Protein 3KE3 (pdb70)

Foldseek 3Di:
DEQVVFDQDDDPFDHPVHHDVTPVLLVLCLVFVLVCVLAVAPTKFWAWDWLLLLLLLCQLQFQQFEEEFFFEFDVSCSVVVSCVVVVRHNYYHYFYWDFPDDDPDDGATATDDLVVLLVVCLVRLGQEYEYECADQQAQFHDDLVSLLSNLVSNVVSNHAYAYECQQQLLQHHYVVSNHAKYWYFCVSLPFDGTTIMMGHPSNLVSSVVTFGPDQSSNRVVSRVCVCSVVPHGDDRDGRRVRSSRSSVSSVVCVVVPSVLLNVLLQVLQVLLQCLCVVVVWAGNHDPPGRHRFKTKTFDQDVVCCVVLLVVLPDDWHRRDTGPRCDDPSGRITMHGQRDPVCSVCSVVVSVSVNSSVVSSVD

Organism: Psychrobacter arcticus (strain DSM 17307 / VKM B-2377 / 273-4) (NCBI:txid259536)

Solvent-accessible surface area: 15788 Å² total

Structure (mmCIF, N/CA/C/O backbone):
data_3KE3
#
_entry.id   3KE3
#
_cell.length_a   61.645
_cell.length_b   98.352
_cell.length_c   121.072
_cell.angle_alpha   90.000
_cell.angle_beta   90.000
_cell.angle_gamma   90.000
#
_symmetry.space_group_name_H-M   'C 2 2 21'
#
loop_
_entity.id
_entity.type
_entity.pdbx_description
1 polymer 'Putative serine-pyruvate aminotransferase'
2 non-polymer 'ACETATE ION'
3 non-polymer 1,2-ETHANEDIOL
4 non-polymer 'SULFATE ION'
5 water water
#
loop_
_atom_site.group_PDB
_atom_site.id
_atom_site.type_symbol
_atom_site.label_atom_id
_atom_site.label_alt_id
_atom_site.label_comp_id
_atom_site.label_asym_id
_atom_site.label_entity_id
_atom_site.label_seq_id
_atom_site.pdbx_PDB_ins_code
_atom_site.Cartn_x
_atom_site.Cartn_y
_atom_site.Cartn_z
_atom_site.occupancy
_atom_site.B_iso_or_equiv
_atom_site.auth_seq_id
_atom_site.auth_comp_id
_atom_site.auth_asym_id
_atom_site.auth_atom_id
_atom_site.pdbx_PDB_model_num
ATOM 1 N N . ASP A 1 8 ? -10.055 65.035 32.735 1.00 25.31 7 ASP A N 1
ATOM 2 C CA . ASP A 1 8 ? -8.810 64.616 32.026 1.00 25.62 7 ASP A CA 1
ATOM 3 C C . ASP A 1 8 ? -8.963 63.261 31.326 1.00 25.59 7 ASP A C 1
ATOM 4 O O . ASP A 1 8 ? -8.598 63.126 30.166 1.00 27.31 7 ASP A O 1
ATOM 6 N N . ILE A 1 9 ? -9.512 62.269 32.030 1.00 24.48 8 ILE A N 1
ATOM 7 C CA . ILE A 1 9 ? -9.591 60.872 31.542 1.00 22.20 8 ILE A CA 1
ATOM 8 C C . ILE A 1 9 ? -10.803 60.483 30.691 1.00 19.94 8 ILE A C 1
ATOM 9 O O . ILE A 1 9 ? -10.644 59.890 29.630 1.00 19.28 8 ILE A O 1
ATOM 14 N N . ASP A 1 10 ? -12.004 60.776 31.162 1.00 18.55 9 ASP A N 1
ATOM 15 C CA . ASP A 1 10 ? -13.226 60.403 30.446 1.00 17.95 9 ASP A CA 1
ATOM 16 C C . ASP A 1 10 ? -14.233 61.508 30.717 1.00 17.65 9 ASP A C 1
ATOM 17 O O . ASP A 1 10 ? -15.308 61.245 31.240 1.00 16.08 9 ASP A O 1
ATOM 22 N N . PRO A 1 11 ? -13.891 62.749 30.319 1.00 18.35 10 PRO A N 1
ATOM 23 C CA . PRO A 1 11 ? -14.628 63.951 30.748 1.00 18.61 10 PRO A CA 1
ATOM 24 C C . PRO A 1 11 ? -16.141 64.001 30.442 1.00 19.03 10 PRO A C 1
ATOM 25 O O . PRO A 1 11 ? -16.903 64.679 31.175 1.00 18.67 10 PRO A O 1
ATOM 29 N N . ASN A 1 12 ? -16.558 63.311 29.377 1.00 18.69 11 ASN A N 1
ATOM 30 C CA . ASN A 1 12 ? -17.974 63.245 29.001 1.00 19.56 11 ASN A CA 1
ATOM 31 C C . ASN A 1 12 ? -18.676 61.992 29.532 1.00 17.93 11 ASN A C 1
ATOM 32 O O . ASN A 1 12 ? -19.855 61.778 29.275 1.00 17.89 11 ASN A O 1
ATOM 37 N N . GLY A 1 13 ? -17.960 61.192 30.312 1.00 15.93 12 GLY A N 1
ATOM 38 C CA . GLY A 1 13 ? -18.470 59.924 30.784 1.00 14.69 12 GLY A CA 1
ATOM 39 C C . GLY A 1 13 ? -19.222 59.950 32.096 1.00 13.92 12 GLY A C 1
ATOM 40 O O . GLY A 1 13 ? -19.578 61.008 32.643 1.00 12.72 12 GLY A O 1
ATOM 41 N N . LEU A 1 14 ? -19.444 58.744 32.593 1.00 13.30 13 LEU A N 1
ATOM 42 C CA . LEU A 1 14 ? -20.225 58.522 33.806 1.00 14.00 13 LEU A CA 1
ATOM 43 C C . LEU A 1 14 ? -19.343 58.594 35.047 1.00 13.99 13 LEU A C 1
ATOM 44 O O . LEU A 1 14 ? -18.132 58.384 34.963 1.00 14.38 13 LEU A O 1
ATOM 49 N N . LEU A 1 15 ? -19.949 58.903 36.194 1.00 15.31 14 LEU A N 1
ATOM 50 C CA . LEU A 1 15 ? -19.240 58.802 37.482 1.00 15.14 14 LEU A CA 1
ATOM 51 C C . LEU A 1 15 ? -18.843 57.323 37.731 1.00 13.39 14 LEU A C 1
ATOM 52 O O . LEU A 1 15 ? -19.658 56.407 37.570 1.00 13.91 14 LEU A O 1
ATOM 57 N N . GLU A 1 16 ? -17.597 57.106 38.126 1.00 11.95 15 GLU A N 1
ATOM 58 C CA . GLU A 1 16 ? -17.077 55.754 38.250 1.00 12.23 15 GLU A CA 1
ATOM 59 C C . GLU A 1 16 ? -17.461 55.075 39.553 1.00 12.75 15 GLU A C 1
ATOM 60 O O . GLU A 1 16 ? -16.924 55.394 40.600 1.00 15.07 15 GLU A O 1
ATOM 66 N N . TYR A 1 17 ? -18.378 54.126 39.482 1.00 13.94 16 TYR A N 1
ATOM 67 C CA . TYR A 1 17 ? -18.760 53.285 40.615 1.00 13.92 16 TYR A CA 1
ATOM 68 C C . TYR A 1 17 ? -18.763 51.830 40.177 1.00 15.10 16 TYR A C 1
ATOM 69 O O . TYR A 1 17 ? -19.570 51.047 40.663 1.00 15.43 16 TYR A O 1
ATOM 78 N N . SER A 1 18 ? -17.880 51.454 39.254 1.00 14.80 17 SER A N 1
ATOM 79 C CA . SER A 1 18 ? -17.765 50.042 38.892 1.00 14.13 17 SER A CA 1
ATOM 80 C C . SER A 1 18 ? -16.684 49.414 39.755 1.00 12.67 17 SER A C 1
ATOM 81 O O . SER A 1 18 ? -15.855 50.105 40.379 1.00 11.62 17 SER A O 1
ATOM 84 N N . VAL A 1 19 ? -16.686 48.089 39.741 1.00 12.12 18 VAL A N 1
ATOM 85 C CA . VAL A 1 19 ? -15.777 47.293 40.528 1.00 12.61 18 VAL A CA 1
ATOM 86 C C . VAL A 1 19 ? -14.428 47.057 39.850 1.00 14.12 18 VAL A C 1
ATOM 87 O O . VAL A 1 19 ? -13.554 46.388 40.431 1.00 13.49 18 VAL A O 1
ATOM 91 N N . VAL A 1 20 ? -14.241 47.641 38.659 1.00 14.77 19 VAL A N 1
ATOM 92 C CA . VAL A 1 20 ? -13.057 47.386 37.844 1.00 14.32 19 VAL A CA 1
ATOM 93 C C . VAL A 1 20 ? -12.100 48.558 37.667 1.00 13.49 19 VAL A C 1
ATOM 94 O O . VAL A 1 20 ? -10.984 48.347 37.186 1.00 15.87 19 VAL A O 1
ATOM 98 N N . TYR A 1 21 ? -12.495 49.771 38.042 1.00 12.38 20 TYR A N 1
ATOM 99 C CA . TYR A 1 21 ? -11.669 50.949 37.834 1.00 12.36 20 TYR A CA 1
ATOM 100 C C . TYR A 1 21 ? -11.959 52.046 38.877 1.00 12.06 20 TYR A C 1
ATOM 101 O O . TYR A 1 21 ? -12.983 52.016 39.577 1.00 11.67 20 TYR A O 1
ATOM 110 N N . THR A 1 22 ? -11.014 52.978 38.973 1.00 10.21 21 THR A N 1
ATOM 111 C CA . THR A 1 22 ? -11.171 54.212 39.715 1.00 10.97 21 THR A CA 1
ATOM 112 C C . THR A 1 22 ? -11.284 55.319 38.676 1.00 11.81 21 THR A C 1
ATOM 113 O O . THR A 1 22 ? -11.156 55.054 37.487 1.00 12.75 21 THR A O 1
ATOM 117 N N . ASP A 1 23 ? -11.453 56.563 39.116 1.00 11.68 22 ASP A N 1
ATOM 118 C CA . ASP A 1 23 ? -11.574 57.685 38.189 1.00 12.37 22 ASP A CA 1
ATOM 119 C C . ASP A 1 23 ? -10.257 58.059 37.516 1.00 12.83 22 ASP A C 1
ATOM 120 O O . ASP A 1 23 ? -10.251 58.920 36.650 1.00 15.08 22 ASP A O 1
ATOM 125 N N . ARG A 1 24 ? -9.160 57.410 37.898 1.00 13.48 23 ARG A N 1
ATOM 126 C CA . ARG A 1 24 ? -7.858 57.634 37.279 1.00 13.16 23 ARG A CA 1
ATOM 127 C C . ARG A 1 24 ? -7.591 56.846 36.012 1.00 14.87 23 ARG A C 1
ATOM 128 O O . ARG A 1 24 ? -6.584 57.127 35.349 1.00 17.21 23 ARG A O 1
ATOM 136 N N . ALA A 1 25 ? -8.440 55.869 35.678 1.00 13.93 24 ALA A N 1
ATOM 137 C CA . ALA A 1 25 ? -8.245 55.001 34.479 1.00 12.07 24 ALA A CA 1
ATOM 138 C C . ALA A 1 25 ? -9.496 54.955 33.606 1.00 10.65 24 ALA A C 1
ATOM 139 O O . ALA A 1 25 ? -10.633 55.046 34.108 1.00 10.43 24 ALA A O 1
ATOM 141 N N . LEU A 1 26 ? -9.281 54.766 32.313 1.00 9.98 25 LEU A N 1
ATOM 142 C CA . LEU A 1 26 ? -10.374 54.705 31.336 1.00 11.69 25 LEU A CA 1
ATOM 143 C C . LEU A 1 26 ? -11.082 53.363 31.478 1.00 11.18 25 LEU A C 1
ATOM 144 O O . LEU A 1 26 ? -10.452 52.297 31.415 1.00 12.40 25 LEU A O 1
ATOM 149 N N . ASN A 1 27 ? -12.383 53.425 31.729 1.00 11.52 26 ASN A N 1
ATOM 150 C CA . ASN A 1 27 ? -13.197 52.233 31.906 1.00 11.80 26 ASN A CA 1
ATOM 151 C C . ASN A 1 27 ? -13.459 51.565 30.563 1.00 10.77 26 ASN A C 1
ATOM 152 O O . ASN A 1 27 ? -13.823 52.248 29.625 1.00 11.19 26 ASN A O 1
ATOM 157 N N . HIS A 1 28 ? -13.296 50.236 30.487 1.00 12.60 27 HIS A N 1
ATOM 158 C CA . HIS A 1 28 ? -13.465 49.474 29.234 1.00 10.96 27 HIS A CA 1
ATOM 159 C C . HIS A 1 28 ? -14.908 49.443 28.750 1.00 10.68 27 HIS A C 1
ATOM 160 O O . HIS A 1 28 ? -15.180 49.094 27.608 1.00 11.60 27 HIS A O 1
ATOM 175 N N . SER A 1 30 ? -16.794 52.261 28.887 1.00 12.02 29 SER A N 1
ATOM 176 C CA . SER A 1 30 ? -17.138 53.639 28.481 1.00 12.90 29 SER A CA 1
ATOM 177 C C . SER A 1 30 ? -17.273 53.741 26.982 1.00 14.19 29 SER A C 1
ATOM 178 O O . SER A 1 30 ? -16.654 52.952 26.257 1.00 12.99 29 SER A O 1
ATOM 181 N N . LYS A 1 31 ? -18.070 54.709 26.523 1.00 15.38 30 LYS A N 1
ATOM 182 C CA . LYS A 1 31 ? -18.165 55.010 25.105 1.00 17.46 30 LYS A CA 1
ATOM 183 C C . LYS A 1 31 ? -16.756 55.346 24.550 1.00 16.79 30 LYS A C 1
ATOM 184 O O . LYS A 1 31 ? -16.376 54.848 23.474 1.00 15.59 30 LYS A O 1
ATOM 190 N N . ALA A 1 32 ? -15.975 56.137 25.289 1.00 14.58 31 ALA A N 1
ATOM 191 C CA . ALA A 1 32 ? -14.630 56.495 24.848 1.00 14.24 31 ALA A CA 1
ATOM 192 C C . ALA A 1 32 ? -13.761 55.256 24.546 1.00 15.18 31 ALA A C 1
ATOM 193 O O . ALA A 1 32 ? -13.129 55.209 23.488 1.00 16.80 31 ALA A O 1
ATOM 195 N N . PHE A 1 33 ? -13.754 54.246 25.417 1.00 14.59 32 PHE A N 1
ATOM 196 C CA . PHE A 1 33 ? -12.952 53.030 25.124 1.00 15.18 32 PHE A CA 1
ATOM 197 C C . PHE A 1 33 ? -13.518 52.158 23.997 1.00 14.87 32 PHE A C 1
ATOM 198 O O . PHE A 1 33 ? -12.760 51.515 23.258 1.00 15.20 32 PHE A O 1
ATOM 206 N N . GLN A 1 34 ? -14.840 52.142 23.863 1.00 15.66 33 GLN A N 1
ATOM 207 C CA . GLN A 1 34 ? -15.488 51.465 22.747 1.00 16.32 33 GLN A CA 1
ATOM 208 C C . GLN A 1 34 ? -14.953 52.030 21.417 1.00 16.32 33 GLN A C 1
ATOM 209 O O . GLN A 1 34 ? -14.549 51.273 20.530 1.00 16.11 33 GLN A O 1
ATOM 215 N N . GLU A 1 35 ? -14.869 53.351 21.329 1.00 16.85 34 GLU A N 1
ATOM 216 C CA . GLU A 1 35 ? -14.329 54.019 20.146 1.00 18.83 34 GLU A CA 1
ATOM 217 C C . GLU A 1 35 ? -12.842 53.716 19.944 1.00 18.15 34 GLU A C 1
ATOM 218 O O . GLU A 1 35 ? -12.415 53.457 18.824 1.00 19.44 34 GLU A O 1
ATOM 224 N N . VAL A 1 36 ? -12.070 53.697 21.020 1.00 17.14 35 VAL A N 1
ATOM 225 C CA . VAL A 1 36 ? -10.664 53.276 20.933 1.00 16.14 35 VAL A CA 1
ATOM 226 C C . VAL A 1 36 ? -10.536 51.884 20.358 1.00 16.45 35 VAL A C 1
ATOM 227 O O . VAL A 1 36 ? -9.704 51.649 19.498 1.00 16.52 35 VAL A O 1
ATOM 239 N N . ASN A 1 38 ? -12.686 50.176 18.543 1.00 18.09 37 ASN A N 1
ATOM 240 C CA . ASN A 1 38 ? -13.110 50.120 17.159 1.00 18.24 37 ASN A CA 1
ATOM 241 C C . ASN A 1 38 ? -12.088 50.716 16.190 1.00 17.54 37 ASN A C 1
ATOM 242 O O . ASN A 1 38 ? -11.829 50.125 15.130 1.00 17.20 37 ASN A O 1
ATOM 247 N N . ASP A 1 39 ? -11.460 51.834 16.571 1.00 16.73 38 ASP A N 1
ATOM 248 C CA . ASP A 1 39 ? -10.333 52.404 15.790 1.00 16.47 38 ASP A CA 1
ATOM 249 C C . ASP A 1 39 ? -9.119 51.467 15.722 1.00 15.21 38 ASP A C 1
ATOM 250 O O . ASP A 1 39 ? -8.471 51.388 14.705 1.00 16.15 38 ASP A O 1
ATOM 255 N N . LEU A 1 40 ? -8.805 50.781 16.809 1.00 15.45 39 LEU A N 1
ATOM 256 C CA . LEU A 1 40 ? -7.663 49.868 16.834 1.00 15.61 39 LEU A CA 1
ATOM 257 C C . LEU A 1 40 ? -7.872 48.672 15.939 1.00 17.39 39 LEU A C 1
ATOM 258 O O . LEU A 1 40 ? -7.012 48.341 15.112 1.00 18.48 39 LEU A O 1
ATOM 263 N N . LEU A 1 41 ? -9.030 48.046 16.082 1.00 18.84 40 LEU A N 1
ATOM 264 C CA . LEU A 1 41 ? -9.340 46.866 15.328 1.00 18.90 40 LEU A CA 1
ATOM 265 C C . LEU A 1 41 ? -9.466 47.186 13.861 1.00 18.03 40 LEU A C 1
ATOM 266 O O . LEU A 1 41 ? -8.870 46.466 13.067 1.00 17.98 40 LEU A O 1
ATOM 271 N N . SER A 1 42 ? -10.146 48.265 13.473 1.00 17.74 41 SER A N 1
ATOM 272 C CA . SER A 1 42 ? -10.269 48.522 12.039 1.00 19.64 41 SER A CA 1
ATOM 273 C C . SER A 1 42 ? -8.920 48.885 11.394 1.00 20.77 41 SER A C 1
ATOM 274 O O . SER A 1 42 ? -8.626 48.411 10.287 1.00 20.43 41 SER A O 1
ATOM 277 N N . ASN A 1 43 ? -8.105 49.705 12.081 1.00 19.87 42 ASN A N 1
ATOM 278 C CA . ASN A 1 43 ? -6.831 50.172 11.508 1.00 18.13 42 ASN A CA 1
ATOM 279 C C . ASN A 1 43 ? -5.817 49.057 11.382 1.00 17.11 42 ASN A C 1
ATOM 280 O O . ASN A 1 43 ? -5.096 48.985 10.376 1.00 16.60 42 ASN A O 1
ATOM 285 N N . LEU A 1 44 ? -5.770 48.194 12.394 1.00 17.59 43 LEU A N 1
ATOM 286 C CA . LEU A 1 44 ? -4.911 47.017 12.381 1.00 16.55 43 LEU A CA 1
ATOM 287 C C . LEU A 1 44 ? -5.293 46.035 11.295 1.00 17.10 43 LEU A C 1
ATOM 288 O O . LEU A 1 44 ? -4.424 45.464 10.669 1.00 18.21 43 LEU A O 1
ATOM 293 N N . LYS A 1 45 ? -6.585 45.817 11.068 1.00 18.22 44 LYS A N 1
ATOM 294 C CA . LYS A 1 45 ? -7.006 44.924 10.001 1.00 17.64 44 LYS A CA 1
ATOM 295 C C . LYS A 1 45 ? -6.625 45.504 8.667 1.00 17.24 44 LYS A C 1
ATOM 296 O O . LYS A 1 45 ? -6.165 44.780 7.791 1.00 16.69 44 LYS A O 1
ATOM 302 N N . THR A 1 46 ? -6.851 46.809 8.491 1.00 16.28 45 THR A N 1
ATOM 303 C CA . THR A 1 46 ? -6.526 47.459 7.236 1.00 16.27 45 THR A CA 1
ATOM 304 C C . THR A 1 46 ? -5.035 47.388 6.955 1.00 17.14 45 THR A C 1
ATOM 305 O O . THR A 1 46 ? -4.655 46.965 5.881 1.00 18.32 45 THR A O 1
ATOM 309 N N . VAL A 1 47 ? -4.200 47.771 7.921 1.00 17.76 46 VAL A N 1
ATOM 310 C CA . VAL A 1 47 ? -2.739 47.822 7.714 1.00 17.13 46 VAL A CA 1
ATOM 311 C C . VAL A 1 47 ? -2.149 46.464 7.330 1.00 17.46 46 VAL A C 1
ATOM 312 O O . VAL A 1 47 ? -1.356 46.367 6.390 1.00 18.68 46 VAL A O 1
ATOM 316 N N . TYR A 1 48 ? -2.583 45.421 8.014 1.00 17.63 47 TYR A N 1
ATOM 317 C CA . TYR A 1 48 ? -2.079 44.067 7.770 1.00 18.43 47 TYR A CA 1
ATOM 318 C C . TYR A 1 48 ? -2.933 43.221 6.812 1.00 18.45 47 TYR A C 1
ATOM 319 O O . TYR A 1 48 ? -2.561 42.107 6.478 1.00 19.85 47 TYR A O 1
ATOM 328 N N . ASN A 1 49 ? -4.055 43.768 6.355 1.00 17.99 48 ASN A N 1
ATOM 329 C CA . ASN A 1 49 ? -5.015 43.047 5.548 1.00 16.80 48 ASN A CA 1
ATOM 330 C C . ASN A 1 49 ? -5.516 41.762 6.280 1.00 15.55 48 ASN A C 1
ATOM 331 O O . ASN A 1 49 ? -5.561 40.688 5.671 1.00 13.99 48 ASN A O 1
ATOM 336 N N . ALA A 1 50 ? -5.861 41.899 7.573 1.00 13.53 49 ALA A N 1
ATOM 337 C CA . ALA A 1 50 ? -6.324 40.769 8.420 1.00 14.46 49 ALA A CA 1
ATOM 338 C C . ALA A 1 50 ? -7.818 40.729 8.512 1.00 14.85 49 ALA A C 1
ATOM 339 O O . ALA A 1 50 ? -8.491 41.737 8.353 1.00 15.12 49 ALA A O 1
ATOM 341 N N . GLU A 1 51 ? -8.341 39.551 8.824 1.00 16.90 50 GLU A N 1
ATOM 342 C CA . GLU A 1 51 ? -9.784 39.371 8.987 1.00 15.69 50 GLU A CA 1
ATOM 343 C C . GLU A 1 51 ? -10.185 39.718 10.433 1.00 13.83 50 GLU A C 1
ATOM 344 O O . GLU A 1 51 ? -11.310 40.192 10.675 1.00 13.78 50 GLU A O 1
ATOM 350 N N . ALA A 1 52 ? -9.286 39.453 11.385 1.00 13.80 51 ALA A N 1
ATOM 351 C CA . ALA A 1 52 ? -9.499 39.799 12.790 1.00 14.47 51 ALA A CA 1
ATOM 352 C C . ALA A 1 52 ? -8.205 40.298 13.399 1.00 14.74 51 ALA A C 1
ATOM 353 O O . ALA A 1 52 ? -7.113 39.985 12.908 1.00 15.16 51 ALA A O 1
ATOM 355 N N . ALA A 1 53 ? -8.348 41.090 14.456 1.00 14.78 52 ALA A N 1
ATOM 356 C CA . ALA A 1 53 ? -7.234 41.618 15.224 1.00 16.17 52 ALA A CA 1
ATOM 357 C C . ALA A 1 53 ? -7.614 41.313 16.665 1.00 16.15 52 ALA A C 1
ATOM 358 O O . ALA A 1 53 ? -8.743 41.578 17.065 1.00 15.45 52 ALA A O 1
ATOM 360 N N . VAL A 1 54 ? -6.720 40.654 17.391 1.00 15.83 53 VAL A N 1
ATOM 361 C CA . VAL A 1 54 ? -6.897 40.352 18.785 1.00 13.89 53 VAL A CA 1
ATOM 362 C C . VAL A 1 54 ? -5.768 41.000 19.590 1.00 14.46 53 VAL A C 1
ATOM 363 O O . VAL A 1 54 ? -4.575 40.857 19.255 1.00 12.98 53 VAL A O 1
ATOM 367 N N . ILE A 1 55 ? -6.169 41.681 20.665 1.00 17.15 54 ILE A N 1
ATOM 368 C CA . ILE A 1 55 ? -5.319 42.367 21.638 1.00 17.09 54 ILE A CA 1
ATOM 369 C C . ILE A 1 55 ? -5.310 41.567 22.945 1.00 17.91 54 ILE A C 1
ATOM 370 O O . ILE A 1 55 ? -6.353 41.348 23.539 1.00 18.79 54 ILE A O 1
ATOM 375 N N . ILE A 1 56 ? -4.137 41.085 23.334 1.00 18.19 55 ILE A N 1
ATOM 376 C CA . ILE A 1 56 ? -3.950 40.219 24.480 1.00 19.40 55 ILE A CA 1
ATOM 377 C C . ILE A 1 56 ? -3.108 41.017 25.482 1.00 18.99 55 ILE A C 1
ATOM 378 O O . ILE A 1 56 ? -1.972 41.356 25.201 1.00 17.70 55 ILE A O 1
ATOM 383 N N . PRO A 1 57 ? -3.678 41.371 26.637 1.00 17.71 56 PRO A N 1
ATOM 384 C CA . PRO A 1 57 ? -2.865 42.104 27.619 1.00 16.60 56 PRO A CA 1
ATOM 385 C C . PRO A 1 57 ? -1.568 41.391 27.925 1.00 16.42 56 PRO A C 1
ATOM 386 O O . PRO A 1 57 ? -1.559 40.159 28.005 1.00 16.17 56 PRO A O 1
ATOM 390 N N . GLY A 1 58 ? -0.500 42.159 28.101 1.00 15.25 57 GLY A N 1
ATOM 391 C CA . GLY A 1 58 ? 0.813 41.612 28.394 1.00 17.47 57 GLY A CA 1
ATOM 392 C C . GLY A 1 58 ? 1.899 42.195 27.502 1.00 17.97 57 GLY A C 1
ATOM 393 O O . GLY A 1 58 ? 2.303 43.319 27.660 1.00 19.33 57 GLY A O 1
ATOM 394 N N . SER A 1 59 ? 2.366 41.413 26.552 1.00 19.71 58 SER A N 1
ATOM 395 C CA . SER A 1 59 ? 3.396 41.853 25.667 1.00 20.59 58 SER A CA 1
ATOM 396 C C . SER A 1 59 ? 3.355 40.964 24.435 1.00 18.99 58 SER A C 1
ATOM 397 O O . SER A 1 59 ? 2.534 40.059 24.347 1.00 17.81 58 SER A O 1
ATOM 400 N N . GLY A 1 60 ? 4.265 41.227 23.503 1.00 17.54 59 GLY A N 1
ATOM 401 C CA . GLY A 1 60 ? 4.377 40.453 22.286 1.00 15.47 59 GLY A CA 1
ATOM 402 C C . GLY A 1 60 ? 4.565 38.965 22.590 1.00 13.85 59 GLY A C 1
ATOM 403 O O . GLY A 1 60 ? 3.955 38.104 21.942 1.00 11.74 59 GLY A O 1
ATOM 404 N N . THR A 1 61 ? 5.404 38.669 23.573 1.00 14.31 60 THR A N 1
ATOM 405 C CA . THR A 1 61 ? 5.652 37.275 23.974 1.00 14.60 60 THR A CA 1
ATOM 406 C C . THR A 1 61 ? 4.337 36.555 24.349 1.00 16.65 60 THR A C 1
ATOM 407 O O . THR A 1 61 ? 4.117 35.417 23.937 1.00 17.97 60 THR A O 1
ATOM 411 N N . TYR A 1 62 ? 3.462 37.240 25.064 1.00 16.13 61 TYR A N 1
ATOM 412 C CA . TYR A 1 62 ? 2.195 36.651 25.487 1.00 18.84 61 TYR A CA 1
ATOM 413 C C . TYR A 1 62 ? 1.287 36.338 24.286 1.00 19.27 61 TYR A C 1
ATOM 414 O O . TYR A 1 62 ? 0.566 35.347 24.283 1.00 20.58 61 TYR A O 1
ATOM 423 N N . GLY A 1 63 ? 1.334 37.188 23.274 1.00 20.02 62 GLY A N 1
ATOM 424 C CA . GLY A 1 63 ? 0.669 36.917 22.002 1.00 18.65 62 GLY A CA 1
ATOM 425 C C . GLY A 1 63 ? 1.220 35.666 21.354 1.00 18.47 62 GLY A C 1
ATOM 426 O O . GLY A 1 63 ? 0.451 34.834 20.837 1.00 18.84 62 GLY A O 1
ATOM 435 N N . GLU A 1 65 ? 2.631 33.232 22.937 1.00 15.62 64 GLU A N 1
ATOM 436 C CA . GLU A 1 65 ? 2.193 32.116 23.732 1.00 16.42 64 GLU A CA 1
ATOM 437 C C . GLU A 1 65 ? 0.715 31.755 23.550 1.00 15.67 64 GLU A C 1
ATOM 438 O O . GLU A 1 65 ? 0.375 30.563 23.516 1.00 15.13 64 GLU A O 1
ATOM 444 N N . ALA A 1 66 ? -0.145 32.767 23.432 1.00 15.15 65 ALA A N 1
ATOM 445 C CA . ALA A 1 66 ? -1.569 32.545 23.178 1.00 15.28 65 ALA A CA 1
ATOM 446 C C . ALA A 1 66 ? -1.810 31.745 21.852 1.00 15.63 65 ALA A C 1
ATOM 447 O O . ALA A 1 66 ? -2.516 30.715 21.817 1.00 15.74 65 ALA A O 1
ATOM 449 N N . VAL A 1 67 ? -1.162 32.211 20.791 1.00 15.61 66 VAL A N 1
ATOM 450 C CA . VAL A 1 67 ? -1.148 31.534 19.490 1.00 13.86 66 VAL A CA 1
ATOM 451 C C . VAL A 1 67 ? -0.688 30.084 19.593 1.00 14.88 66 VAL A C 1
ATOM 452 O O . VAL A 1 67 ? -1.424 29.191 19.140 1.00 13.94 66 VAL A O 1
ATOM 456 N N . ALA A 1 68 ? 0.464 29.834 20.239 1.00 14.61 67 ALA A N 1
ATOM 457 C CA . ALA A 1 68 ? 0.996 28.449 20.416 1.00 13.31 67 ALA A CA 1
ATOM 458 C C . ALA A 1 68 ? 0.052 27.549 21.182 1.00 14.16 67 ALA A C 1
ATOM 459 O O . ALA A 1 68 ? -0.151 26.383 20.834 1.00 12.03 67 ALA A O 1
ATOM 461 N N . ARG A 1 69 ? -0.481 28.085 22.279 1.00 15.49 68 ARG A N 1
ATOM 462 C CA . ARG A 1 69 ? -1.369 27.316 23.138 1.00 14.69 68 ARG A CA 1
ATOM 463 C C . ARG A 1 69 ? -2.748 27.050 22.541 1.00 14.98 68 ARG A C 1
ATOM 464 O O . ARG A 1 69 ? -3.405 26.081 22.918 1.00 13.85 68 ARG A O 1
ATOM 472 N N . GLN A 1 70 ? -3.193 27.889 21.614 1.00 15.68 69 GLN A N 1
ATOM 473 C CA . GLN A 1 70 ? -4.472 27.658 20.941 1.00 15.68 69 GLN A CA 1
ATOM 474 C C . GLN A 1 70 ? -4.355 26.674 19.774 1.00 14.68 69 GLN A C 1
ATOM 475 O O . GLN A 1 70 ? -5.222 25.849 19.589 1.00 13.94 69 GLN A O 1
ATOM 481 N N . LEU A 1 71 ? -3.266 26.775 19.013 1.00 13.41 70 LEU A N 1
ATOM 482 C CA . LEU A 1 71 ? -3.136 26.145 17.715 1.00 12.00 70 LEU A CA 1
ATOM 483 C C . LEU A 1 71 ? -2.136 24.985 17.593 1.00 13.99 70 LEU A C 1
ATOM 484 O O . LEU A 1 71 ? -2.072 24.393 16.519 1.00 15.03 70 LEU A O 1
ATOM 489 N N . THR A 1 72 ? -1.400 24.626 18.662 1.00 13.73 71 THR A N 1
ATOM 490 C CA . THR A 1 72 ? -0.361 23.583 18.605 1.00 11.59 71 THR A CA 1
ATOM 491 C C . THR A 1 72 ? -0.542 22.426 19.596 1.00 11.80 71 THR A C 1
ATOM 492 O O . THR A 1 72 ? 0.372 21.613 19.737 1.00 10.52 71 THR A O 1
ATOM 496 N N . ILE A 1 73 ? -1.702 22.313 20.245 1.00 12.15 72 ILE A N 1
ATOM 497 C CA . ILE A 1 73 ? -1.953 21.252 21.212 1.00 13.47 72 ILE A CA 1
ATOM 498 C C . ILE A 1 73 ? -1.944 19.926 20.423 1.00 14.69 72 ILE A C 1
ATOM 499 O O . ILE A 1 73 ? -2.804 19.692 19.586 1.00 15.63 72 ILE A O 1
ATOM 504 N N . ASP A 1 74 ? -0.957 19.076 20.686 1.00 16.50 73 ASP A N 1
ATOM 505 C CA . ASP A 1 74 ? -0.794 17.775 20.000 1.00 19.03 73 ASP A CA 1
ATOM 506 C C . ASP A 1 74 ? -0.581 17.874 18.497 1.00 18.92 73 ASP A C 1
ATOM 507 O O . ASP A 1 74 ? -0.919 16.945 17.746 1.00 20.38 73 ASP A O 1
ATOM 512 N N . GLU A 1 75 ? 0.041 18.969 18.073 1.00 15.99 74 GLU A N 1
ATOM 513 C CA . GLU A 1 75 ? 0.351 19.176 16.700 1.00 16.86 74 GLU A CA 1
ATOM 514 C C . GLU A 1 75 ? 1.848 19.136 16.509 1.00 16.62 74 GLU A C 1
ATOM 515 O O . GLU A 1 75 ? 2.611 19.419 17.429 1.00 17.80 74 GLU A O 1
ATOM 521 N N . ASP A 1 76 ? 2.245 18.790 15.300 1.00 16.00 75 ASP A N 1
ATOM 522 C CA . ASP A 1 76 ? 3.625 18.870 14.873 1.00 16.89 75 ASP A CA 1
ATOM 523 C C . ASP A 1 76 ? 3.831 20.269 14.290 1.00 16.27 75 ASP A C 1
ATOM 524 O O . ASP A 1 76 ? 3.039 20.706 13.467 1.00 15.30 75 ASP A O 1
ATOM 529 N N . CYS A 1 77 ? 4.885 20.973 14.678 1.00 16.03 76 CYS A N 1
ATOM 530 C CA . CYS A 1 77 ? 5.138 22.282 14.082 1.00 15.34 76 CYS A CA 1
ATOM 531 C C . CYS A 1 77 ? 6.565 22.405 13.609 1.00 14.84 76 CYS A C 1
ATOM 532 O O . CYS A 1 77 ? 7.440 21.607 13.989 1.00 15.33 76 CYS A O 1
ATOM 535 N N . LEU A 1 78 ? 6.789 23.387 12.747 1.00 13.78 77 LEU A N 1
ATOM 536 C CA . LEU A 1 78 ? 8.120 23.679 12.247 1.00 13.83 77 LEU A CA 1
ATOM 537 C C . LEU A 1 78 ? 8.436 25.115 12.573 1.00 14.44 77 LEU A C 1
ATOM 538 O O . LEU A 1 78 ? 7.564 25.983 12.457 1.00 13.83 77 LEU A O 1
ATOM 543 N N . ILE A 1 79 ? 9.676 25.355 13.017 1.00 14.82 78 ILE A N 1
ATOM 544 C CA . ILE A 1 79 ? 10.128 26.666 13.410 1.00 13.22 78 ILE A CA 1
ATOM 545 C C . ILE A 1 79 ? 11.376 27.047 12.632 1.00 13.69 78 ILE A C 1
ATOM 546 O O . ILE A 1 79 ? 12.343 26.279 12.578 1.00 13.33 78 ILE A O 1
ATOM 551 N N . ILE A 1 80 ? 11.352 28.239 12.042 1.00 14.23 79 ILE A N 1
ATOM 552 C CA . ILE A 1 80 ? 12.507 28.814 11.351 1.00 14.40 79 ILE A CA 1
ATOM 553 C C . ILE A 1 80 ? 13.203 29.611 12.434 1.00 14.36 79 ILE A C 1
ATOM 554 O O . ILE A 1 80 ? 12.711 30.673 12.815 1.00 16.84 79 ILE A O 1
ATOM 559 N N . ARG A 1 81 ? 14.325 29.106 12.939 1.00 13.89 80 ARG A N 1
ATOM 560 C CA . ARG A 1 81 ? 15.032 29.756 14.025 1.00 14.86 80 ARG A CA 1
ATOM 561 C C . ARG A 1 81 ? 16.193 30.538 13.467 1.00 16.39 80 ARG A C 1
ATOM 562 O O . ARG A 1 81 ? 17.154 29.948 12.931 1.00 19.27 80 ARG A O 1
ATOM 570 N N . ASN A 1 82 ? 16.097 31.859 13.567 1.00 15.81 81 ASN A N 1
ATOM 571 C CA . ASN A 1 82 ? 17.136 32.790 13.078 1.00 15.68 81 ASN A CA 1
ATOM 572 C C . ASN A 1 82 ? 17.894 33.504 14.203 1.00 15.10 81 ASN A C 1
ATOM 573 O O . ASN A 1 82 ? 18.824 34.258 13.940 1.00 14.69 81 ASN A O 1
ATOM 578 N N . GLY A 1 83 ? 17.525 33.225 15.444 1.00 15.90 82 GLY A N 1
ATOM 579 C CA . GLY A 1 83 ? 18.127 33.865 16.593 1.00 15.85 82 GLY A CA 1
ATOM 580 C C . GLY A 1 83 ? 17.284 33.663 17.843 1.00 16.68 82 GLY A C 1
ATOM 581 O O . GLY A 1 83 ? 16.375 32.820 17.874 1.00 16.39 82 GLY A O 1
ATOM 582 N N . TRP A 1 84 ? 17.569 34.465 18.860 1.00 17.25 83 TRP A N 1
ATOM 583 C CA . TRP A 1 84 ? 17.024 34.247 20.216 1.00 16.47 83 TRP A CA 1
ATOM 584 C C . TRP A 1 84 ? 15.505 34.334 20.326 1.00 16.23 83 TRP A C 1
ATOM 585 O O . TRP A 1 84 ? 14.885 33.567 21.071 1.00 16.63 83 TRP A O 1
ATOM 596 N N . PHE A 1 85 ? 14.919 35.236 19.561 1.00 14.62 84 PHE A N 1
ATOM 597 C CA . PHE A 1 85 ? 13.495 35.456 19.591 1.00 15.90 84 PHE A CA 1
ATOM 598 C C . PHE A 1 85 ? 12.656 34.521 18.738 1.00 16.38 84 PHE A C 1
ATOM 599 O O . PHE A 1 85 ? 11.427 34.600 18.797 1.00 16.43 84 PHE A O 1
ATOM 607 N N . SER A 1 86 ? 13.308 33.652 17.970 1.00 15.03 85 SER A N 1
ATOM 608 C CA . SER A 1 86 ? 12.623 32.547 17.306 1.00 15.43 85 SER A CA 1
ATOM 609 C C . SER A 1 86 ? 12.948 31.222 18.032 1.00 14.30 85 SER A C 1
ATOM 610 O O . SER A 1 86 ? 12.179 30.244 17.961 1.00 13.89 85 SER A O 1
ATOM 613 N N . TYR A 1 87 ? 14.085 31.203 18.732 1.00 12.12 86 TYR A N 1
ATOM 614 C CA . TYR A 1 87 ? 14.311 30.242 19.802 1.00 11.08 86 TYR A CA 1
ATOM 615 C C . TYR A 1 87 ? 13.198 30.339 20.854 1.00 11.34 86 TYR A C 1
ATOM 616 O O . TYR A 1 87 ? 12.826 29.350 21.435 1.00 13.60 86 TYR A O 1
ATOM 625 N N . ARG A 1 88 ? 12.689 31.543 21.103 1.00 11.45 87 ARG A N 1
ATOM 626 C CA . ARG A 1 88 ? 11.562 31.747 21.975 1.00 13.08 87 ARG A CA 1
ATOM 627 C C . ARG A 1 88 ? 10.361 30.809 21.726 1.00 13.30 87 ARG A C 1
ATOM 628 O O . ARG A 1 88 ? 9.661 30.443 22.678 1.00 14.82 87 ARG A O 1
ATOM 636 N N . TRP A 1 89 ? 10.127 30.434 20.471 1.00 14.19 88 TRP A N 1
ATOM 637 C CA . TRP A 1 89 ? 9.081 29.475 20.141 1.00 14.41 88 TRP A CA 1
ATOM 638 C C . TRP A 1 89 ? 9.438 28.139 20.795 1.00 15.09 88 TRP A C 1
ATOM 639 O O . TRP A 1 89 ? 8.587 27.515 21.422 1.00 15.55 88 TRP A O 1
ATOM 650 N N . THR A 1 90 ? 10.696 27.727 20.688 1.00 14.50 89 THR A N 1
ATOM 651 C CA . THR A 1 90 ? 11.159 26.511 21.353 1.00 14.48 89 THR A CA 1
ATOM 652 C C . THR A 1 90 ? 11.037 26.603 22.873 1.00 14.32 89 THR A C 1
ATOM 653 O O . THR A 1 90 ? 10.616 25.648 23.512 1.00 14.92 89 THR A O 1
ATOM 657 N N . GLN A 1 91 ? 11.380 27.753 23.445 1.00 12.86 90 GLN A N 1
ATOM 658 C CA . GLN A 1 91 ? 11.270 27.930 24.890 1.00 12.18 90 GLN A CA 1
ATOM 659 C C . GLN A 1 91 ? 9.835 27.830 25.378 1.00 13.71 90 GLN A C 1
ATOM 660 O O . GLN A 1 91 ? 9.602 27.344 26.481 1.00 14.13 90 GLN A O 1
ATOM 666 N N . ILE A 1 92 ? 8.895 28.346 24.582 1.00 14.63 91 ILE A N 1
ATOM 667 C CA . ILE A 1 92 ? 7.455 28.270 24.875 1.00 14.06 91 ILE A CA 1
ATOM 668 C C . ILE A 1 92 ? 7.008 26.814 24.852 1.00 14.70 91 ILE A C 1
ATOM 669 O O . ILE A 1 92 ? 6.423 26.315 25.828 1.00 15.39 91 ILE A O 1
ATOM 674 N N . LEU A 1 93 ? 7.344 26.119 23.777 1.00 15.49 92 LEU A N 1
ATOM 675 C CA . LEU A 1 93 ? 6.944 24.726 23.613 1.00 17.09 92 LEU A CA 1
ATOM 676 C C . LEU A 1 93 ? 7.610 23.775 24.608 1.00 17.46 92 LEU A C 1
ATOM 677 O O . LEU A 1 93 ? 6.962 22.834 25.060 1.00 17.54 92 LEU A O 1
ATOM 682 N N . GLU A 1 94 ? 8.864 24.024 24.975 1.00 17.75 93 GLU A N 1
ATOM 683 C CA . GLU A 1 94 ? 9.557 23.145 25.931 1.00 19.31 93 GLU A CA 1
ATOM 684 C C . GLU A 1 94 ? 9.040 23.255 27.363 1.00 16.88 93 GLU A C 1
ATOM 685 O O . GLU A 1 94 ? 9.043 22.272 28.105 1.00 16.32 93 GLU A O 1
ATOM 691 N N . LYS A 1 95 ? 8.656 24.459 27.762 1.00 15.84 94 LYS A N 1
ATOM 692 C CA . LYS A 1 95 ? 8.177 24.696 29.115 1.00 16.31 94 LYS A CA 1
ATOM 693 C C . LYS A 1 95 ? 6.797 24.093 29.256 1.00 15.34 94 LYS A C 1
ATOM 694 O O . LYS A 1 95 ? 6.479 23.524 30.283 1.00 14.26 94 LYS A O 1
ATOM 700 N N . GLY A 1 96 ? 5.994 24.238 28.201 1.00 16.14 95 GLY A N 1
ATOM 701 C CA . GLY A 1 96 ? 4.605 23.809 28.169 1.00 17.88 95 GLY A CA 1
ATOM 702 C C . GLY A 1 96 ? 4.372 22.330 27.981 1.00 19.35 95 GLY A C 1
ATOM 703 O O . GLY A 1 96 ? 3.459 21.793 28.580 1.00 21.62 95 GLY A O 1
ATOM 704 N N . LYS A 1 97 ? 5.182 21.696 27.131 1.00 19.28 96 LYS A N 1
ATOM 705 C CA . LYS A 1 97 ? 5.082 20.280 26.809 1.00 20.67 96 LYS A CA 1
ATOM 706 C C . LYS A 1 97 ? 3.701 19.909 26.272 1.00 19.38 96 LYS A C 1
ATOM 707 O O . LYS A 1 97 ? 3.194 18.851 26.562 1.00 20.20 96 LYS A O 1
ATOM 713 N N . PHE A 1 98 ? 3.109 20.795 25.485 1.00 18.00 97 PHE A N 1
ATOM 714 C CA . PHE A 1 98 ? 1.755 20.585 24.943 1.00 15.66 97 PHE A CA 1
ATOM 715 C C . PHE A 1 98 ? 1.715 20.181 23.459 1.00 14.39 97 PHE A C 1
ATOM 716 O O . PHE A 1 98 ? 0.707 19.641 23.010 1.00 15.62 97 PHE A O 1
ATOM 724 N N . ALA A 1 99 ? 2.793 20.450 22.713 1.00 12.18 98 ALA A N 1
ATOM 725 C CA . ALA A 1 99 ? 2.889 20.110 21.287 1.00 11.86 98 ALA A CA 1
ATOM 726 C C . ALA A 1 99 ? 3.271 18.670 21.090 1.00 10.90 98 ALA A C 1
ATOM 727 O O . ALA A 1 99 ? 3.961 18.096 21.908 1.00 11.04 98 ALA A O 1
ATOM 729 N N . LYS A 1 100 ? 2.847 18.098 19.972 1.00 12.15 99 LYS A N 1
ATOM 730 C CA . LYS A 1 100 ? 3.231 16.726 19.635 1.00 13.37 99 LYS A CA 1
ATOM 731 C C . LYS A 1 100 ? 4.706 16.666 19.243 1.00 14.18 99 LYS A C 1
ATOM 732 O O . LYS A 1 100 ? 5.404 15.749 19.664 1.00 14.22 99 LYS A O 1
ATOM 738 N N . SER A 1 101 ? 5.174 17.629 18.442 1.00 13.70 100 SER A N 1
ATOM 739 C CA . SER A 1 101 ? 6.557 17.627 17.985 1.00 14.57 100 SER A CA 1
ATOM 740 C C . SER A 1 101 ? 6.954 18.971 17.449 1.00 14.79 100 SER A C 1
ATOM 741 O O . SER A 1 101 ? 6.118 19.828 17.162 1.00 16.25 100 SER A O 1
ATOM 744 N N . SER A 1 102 ? 8.247 19.143 17.284 1.00 15.86 101 SER A N 1
ATOM 745 C CA . SER A 1 102 ? 8.771 20.402 16.829 1.00 18.11 101 SER A CA 1
ATOM 746 C C . SER A 1 102 ? 9.991 20.157 15.949 1.00 18.19 101 SER A C 1
ATOM 747 O O . SER A 1 102 ? 10.892 19.442 16.358 1.00 18.77 101 SER A O 1
ATOM 750 N N . THR A 1 103 ? 9.996 20.678 14.724 1.00 18.35 102 THR A N 1
ATOM 751 C CA . THR A 1 103 ? 11.189 20.653 13.880 1.00 16.96 102 THR A CA 1
ATOM 752 C C . THR A 1 103 ? 11.801 22.059 13.806 1.00 18.82 102 THR A C 1
ATOM 753 O O . THR A 1 103 ? 11.113 23.022 13.431 1.00 19.04 102 THR A O 1
ATOM 757 N N . VAL A 1 104 ? 13.069 22.189 14.211 1.00 18.25 103 VAL A N 1
ATOM 758 C CA . VAL A 1 104 ? 13.779 23.481 14.173 1.00 17.87 103 VAL A CA 1
ATOM 759 C C . VAL A 1 104 ? 14.805 23.555 13.008 1.00 16.62 103 VAL A C 1
ATOM 760 O O . VAL A 1 104 ? 15.741 22.766 12.954 1.00 17.44 103 VAL A O 1
ATOM 764 N N . LEU A 1 105 ? 14.600 24.493 12.081 1.00 15.70 104 LEU A N 1
ATOM 765 C CA . LEU A 1 105 ? 15.540 24.768 10.985 1.00 15.33 104 LEU A CA 1
ATOM 766 C C . LEU A 1 105 ? 16.308 26.051 11.336 1.00 15.42 104 LEU A C 1
ATOM 767 O O . LEU A 1 105 ? 15.764 27.159 11.297 1.00 14.48 104 LEU A O 1
ATOM 772 N N . THR A 1 106 ? 17.569 25.884 11.727 1.00 15.51 105 THR A N 1
ATOM 773 C CA . THR A 1 106 ? 18.383 26.987 12.242 1.00 15.12 105 THR A CA 1
ATOM 774 C C . THR A 1 106 ? 19.096 27.741 11.126 1.00 16.03 105 THR A C 1
ATOM 775 O O . THR A 1 106 ? 19.408 27.170 10.097 1.00 15.44 105 THR A O 1
ATOM 779 N N . ALA A 1 107 ? 19.396 29.018 11.350 1.00 18.31 106 ALA A N 1
ATOM 780 C CA . ALA A 1 107 ? 20.219 29.775 10.406 1.00 19.00 106 ALA A CA 1
ATOM 781 C C . ALA A 1 107 ? 21.668 29.180 10.315 1.00 19.96 106 ALA A C 1
ATOM 782 O O . ALA A 1 107 ? 22.120 28.509 11.245 1.00 20.54 106 ALA A O 1
ATOM 784 N N . GLU A 1 108 ? 22.339 29.425 9.179 1.00 21.21 107 GLU A N 1
ATOM 785 C CA A GLU A 1 108 ? 23.648 28.865 8.818 0.50 22.21 107 GLU A CA 1
ATOM 786 C CA B GLU A 1 108 ? 23.678 28.882 8.890 0.50 22.41 107 GLU A CA 1
ATOM 787 C C . GLU A 1 108 ? 24.626 29.997 8.433 1.00 22.92 107 GLU A C 1
ATOM 788 O O . GLU A 1 108 ? 24.229 30.932 7.738 1.00 23.00 107 GLU A O 1
ATOM 799 N N . ARG A 1 109 ? 25.899 29.918 8.830 1.00 24.00 108 ARG A N 1
ATOM 800 C CA . ARG A 1 109 ? 26.861 30.933 8.375 1.00 25.84 108 ARG A CA 1
ATOM 801 C C . ARG A 1 109 ? 27.126 30.712 6.899 1.00 27.55 108 ARG A C 1
ATOM 802 O O . ARG A 1 109 ? 27.057 29.576 6.415 1.00 27.40 108 ARG A O 1
ATOM 810 N N . THR A 1 110 ? 27.430 31.789 6.179 1.00 29.72 109 THR A N 1
ATOM 811 C CA . THR A 1 110 ? 27.762 31.682 4.755 1.00 30.99 109 THR A CA 1
ATOM 812 C C . THR A 1 110 ? 29.100 30.967 4.512 1.00 33.10 109 THR A C 1
ATOM 813 O O . THR A 1 110 ? 29.310 30.451 3.414 1.00 34.47 109 THR A O 1
ATOM 817 N N . GLU A 1 111 ? 29.990 30.932 5.514 1.00 35.09 110 GLU A N 1
ATOM 818 C CA . GLU A 1 111 ? 31.245 30.132 5.451 1.00 36.87 110 GLU A CA 1
ATOM 819 C C . GLU A 1 111 ? 31.739 29.803 6.880 1.00 38.00 110 GLU A C 1
ATOM 820 O O . GLU A 1 111 ? 31.526 30.601 7.784 1.00 37.44 110 GLU A O 1
ATOM 822 N N . ASP A 1 112 ? 32.373 28.633 7.075 1.00 39.63 111 ASP A N 1
ATOM 823 C CA . ASP A 1 112 ? 32.881 28.194 8.404 1.00 40.19 111 ASP A CA 1
ATOM 824 C C . ASP A 1 112 ? 34.387 28.467 8.539 1.00 40.44 111 ASP A C 1
ATOM 825 O O . ASP A 1 112 ? 35.216 27.576 8.295 1.00 41.10 111 ASP A O 1
ATOM 828 N N . THR A 1 113 ? 34.722 29.710 8.906 1.00 39.74 112 THR A N 1
ATOM 829 C CA . THR A 1 113 ? 36.113 30.152 9.144 1.00 39.20 112 THR A CA 1
ATOM 830 C C . THR A 1 113 ? 36.230 30.691 10.577 1.00 37.99 112 THR A C 1
ATOM 831 O O . THR A 1 113 ? 35.204 30.933 11.230 1.00 37.02 112 THR A O 1
ATOM 835 N N . GLU A 1 114 ? 37.472 30.864 11.053 1.00 36.44 113 GLU A N 1
ATOM 836 C CA . GLU A 1 114 ? 37.740 31.453 12.373 1.00 34.90 113 GLU A CA 1
ATOM 837 C C . GLU A 1 114 ? 37.173 32.888 12.438 1.00 34.07 113 GLU A C 1
ATOM 838 O O . GLU A 1 114 ? 36.480 33.241 13.406 1.00 33.71 113 GLU A O 1
ATOM 840 N N . ALA A 1 115 ? 37.427 33.691 11.395 1.00 32.50 114 ALA A N 1
ATOM 841 C CA . ALA A 1 115 ? 36.939 35.080 11.341 1.00 31.01 114 ALA A CA 1
ATOM 842 C C . ALA A 1 115 ? 35.408 35.129 11.296 1.00 29.12 114 ALA A C 1
ATOM 843 O O . ALA A 1 115 ? 34.785 34.168 10.868 1.00 29.66 114 ALA A O 1
ATOM 845 N N . PRO A 1 116 ? 34.798 36.245 11.728 1.00 27.10 115 PRO A N 1
ATOM 846 C CA . PRO A 1 116 ? 33.332 36.233 11.778 1.00 25.43 115 PRO A CA 1
ATOM 847 C C . PRO A 1 116 ? 32.627 36.370 10.416 1.00 24.58 115 PRO A C 1
ATOM 848 O O . PRO A 1 116 ? 32.949 37.270 9.629 1.00 25.44 115 PRO A O 1
ATOM 852 N N . LYS A 1 117 ? 31.647 35.489 10.187 1.00 22.69 116 LYS A N 1
ATOM 853 C CA . LYS A 1 117 ? 30.841 35.435 8.957 1.00 20.87 116 LYS A CA 1
ATOM 854 C C . LYS A 1 117 ? 29.357 35.651 9.233 1.00 18.20 116 LYS A C 1
ATOM 855 O O . LYS A 1 117 ? 28.826 35.212 10.262 1.00 17.44 116 LYS A O 1
ATOM 861 N N . PRO A 1 118 ? 28.671 36.326 8.304 1.00 15.80 117 PRO A N 1
ATOM 862 C CA . PRO A 1 118 ? 27.273 36.564 8.523 1.00 15.79 117 PRO A CA 1
ATOM 863 C C . PRO A 1 118 ? 26.436 35.297 8.406 1.00 13.92 117 PRO A C 1
ATOM 864 O O . PRO A 1 118 ? 26.918 34.271 7.943 1.00 14.15 117 PRO A O 1
ATOM 868 N N . PHE A 1 119 ? 25.199 35.409 8.855 1.00 13.83 118 PHE A N 1
ATOM 869 C CA . PHE A 1 119 ? 24.235 34.323 8.910 1.00 15.11 118 PHE A CA 1
ATOM 870 C C . PHE A 1 119 ? 23.066 34.587 7.967 1.00 16.69 118 PHE A C 1
ATOM 871 O O . PHE A 1 119 ? 22.617 35.736 7.817 1.00 17.32 118 PHE A O 1
ATOM 879 N N . ALA A 1 120 ? 22.551 33.500 7.391 1.00 16.94 119 ALA A N 1
ATOM 880 C CA . ALA A 1 120 ? 21.378 33.512 6.533 1.00 16.74 119 ALA A CA 1
ATOM 881 C C . ALA A 1 120 ? 20.381 32.463 7.032 1.00 16.53 119 ALA A C 1
ATOM 882 O O . ALA A 1 120 ? 20.788 31.431 7.554 1.00 16.14 119 ALA A O 1
ATOM 884 N N . PRO A 1 121 ? 19.080 32.677 6.781 1.00 15.77 120 PRO A N 1
ATOM 885 C CA . PRO A 1 121 ? 18.135 31.660 7.162 1.00 15.41 120 PRO A CA 1
ATOM 886 C C . PRO A 1 121 ? 18.299 30.427 6.290 1.00 14.40 120 PRO A C 1
ATOM 887 O O . PRO A 1 121 ? 18.957 30.480 5.240 1.00 12.86 120 PRO A O 1
ATOM 891 N N . VAL A 1 122 ? 17.732 29.320 6.757 1.00 15.05 121 VAL A N 1
ATOM 892 C CA . VAL A 1 122 ? 17.773 28.044 6.020 1.00 15.41 121 VAL A CA 1
ATOM 893 C C . VAL A 1 122 ? 17.176 28.290 4.650 1.00 16.19 121 VAL A C 1
ATOM 894 O O . VAL A 1 122 ? 16.166 29.010 4.520 1.00 14.99 121 VAL A O 1
ATOM 898 N N . ASP A 1 123 ? 17.793 27.723 3.624 1.00 18.17 122 ASP A N 1
ATOM 899 C CA . ASP A 1 123 ? 17.396 28.114 2.287 1.00 20.36 122 ASP A CA 1
ATOM 900 C C . ASP A 1 123 ? 15.946 27.639 2.036 1.00 20.05 122 ASP A C 1
ATOM 901 O O . ASP A 1 123 ? 15.505 26.585 2.540 1.00 19.50 122 ASP A O 1
ATOM 906 N N . ILE A 1 124 ? 15.206 28.456 1.295 1.00 19.55 123 ILE A N 1
ATOM 907 C CA . ILE A 1 124 ? 13.772 28.258 1.139 1.00 19.44 123 ILE A CA 1
ATOM 908 C C . ILE A 1 124 ? 13.370 26.886 0.548 1.00 19.50 123 ILE A C 1
ATOM 909 O O . ILE A 1 124 ? 12.389 26.295 1.026 1.00 19.74 123 ILE A O 1
ATOM 914 N N . GLU A 1 125 ? 14.125 26.376 -0.427 1.00 18.67 124 GLU A N 1
ATOM 915 C CA . GLU A 1 125 ? 13.888 25.027 -0.982 1.00 20.03 124 GLU A CA 1
ATOM 916 C C . GLU A 1 125 ? 13.873 23.944 0.134 1.00 19.27 124 GLU A C 1
ATOM 917 O O . GLU A 1 125 ? 12.987 23.075 0.148 1.00 19.61 124 GLU A O 1
ATOM 920 N N . THR A 1 126 ? 14.834 24.007 1.065 1.00 17.38 125 THR A N 1
ATOM 921 C CA . THR A 1 126 ? 14.910 23.038 2.176 1.00 14.83 125 THR A CA 1
ATOM 922 C C . THR A 1 126 ? 13.782 23.249 3.175 1.00 14.28 125 THR A C 1
ATOM 923 O O . THR A 1 126 ? 13.256 22.287 3.724 1.00 14.03 125 THR A O 1
ATOM 927 N N . ALA A 1 127 ? 13.430 24.500 3.433 1.00 12.79 126 ALA A N 1
ATOM 928 C CA . ALA A 1 127 ? 12.335 24.778 4.361 1.00 13.42 126 ALA A CA 1
ATOM 929 C C . ALA A 1 127 ? 11.063 24.182 3.806 1.00 14.75 126 ALA A C 1
ATOM 930 O O . ALA A 1 127 ? 10.332 23.502 4.525 1.00 14.82 126 ALA A O 1
ATOM 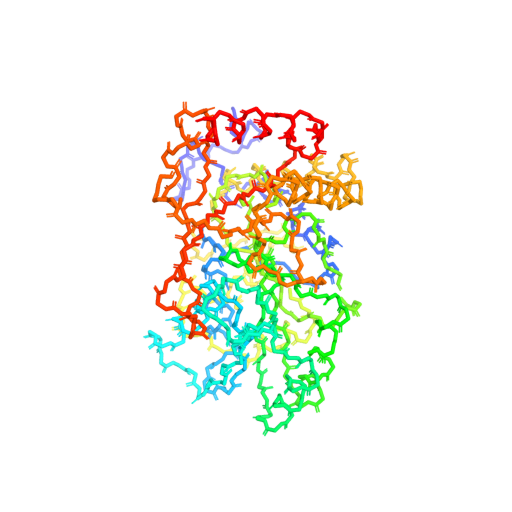932 N N . VAL A 1 128 ? 10.831 24.439 2.512 1.00 15.19 127 VAL A N 1
ATOM 933 C CA . VAL A 1 128 ? 9.628 24.013 1.820 1.00 15.02 127 VAL A CA 1
ATOM 934 C C . VAL A 1 128 ? 9.545 22.498 1.810 1.00 16.52 127 VAL A C 1
ATOM 935 O O . VAL A 1 128 ? 8.516 21.947 2.188 1.00 17.42 127 VAL A O 1
ATOM 939 N N . ALA A 1 129 ? 10.635 21.827 1.436 1.00 17.39 128 ALA A N 1
ATOM 940 C CA . ALA A 1 129 ? 10.640 20.373 1.403 1.00 17.48 128 ALA A CA 1
ATOM 941 C C . ALA A 1 129 ? 10.316 19.793 2.773 1.00 17.10 128 ALA A C 1
ATOM 942 O O . ALA A 1 129 ? 9.454 18.938 2.876 1.00 17.26 128 ALA A O 1
ATOM 944 N N . LYS A 1 130 ? 10.946 20.324 3.818 1.00 16.99 129 LYS A N 1
ATOM 945 C CA A LYS A 1 130 ? 10.797 19.787 5.179 0.50 17.51 129 LYS A CA 1
ATOM 946 C CA B LYS A 1 130 ? 10.802 19.755 5.164 0.50 17.50 129 LYS A CA 1
ATOM 947 C C . LYS A 1 130 ? 9.368 19.915 5.709 1.00 17.60 129 LYS A C 1
ATOM 948 O O . LYS A 1 130 ? 8.848 18.996 6.328 1.00 18.39 129 LYS A O 1
ATOM 959 N N . ILE A 1 131 ? 8.742 21.065 5.465 1.00 16.09 130 ILE A N 1
ATOM 960 C CA . ILE A 1 131 ? 7.337 21.293 5.838 1.00 16.14 130 ILE A CA 1
ATOM 961 C C . ILE A 1 131 ? 6.401 20.233 5.236 1.00 17.09 130 ILE A C 1
ATOM 962 O O . ILE A 1 131 ? 5.501 19.765 5.908 1.00 17.58 130 ILE A O 1
ATOM 967 N N . LYS A 1 132 ? 6.622 19.868 3.979 1.00 19.35 131 LYS A N 1
ATOM 968 C CA . LYS A 1 132 ? 5.829 18.825 3.304 1.00 21.25 131 LYS A CA 1
ATOM 969 C C . LYS A 1 132 ? 6.119 17.417 3.820 1.00 23.01 131 LYS A C 1
ATOM 970 O O . LYS A 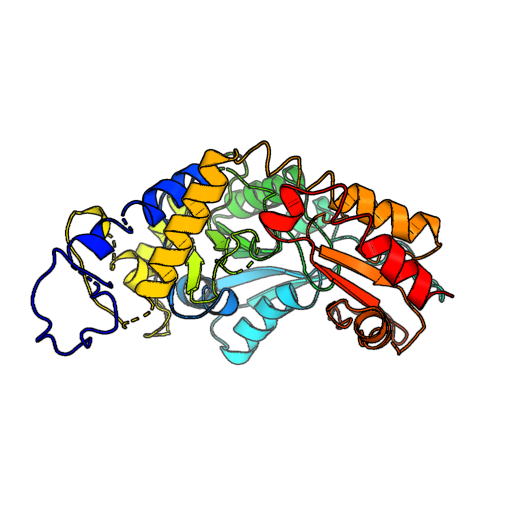1 132 ? 5.228 16.566 3.854 1.00 24.15 131 LYS A O 1
ATOM 976 N N . GLU A 1 133 ? 7.366 17.168 4.206 1.00 24.34 132 GLU A N 1
ATOM 977 C CA . GLU A 1 133 ? 7.754 15.892 4.806 1.00 25.83 132 GLU A CA 1
ATOM 978 C C . GLU A 1 133 ? 7.138 15.728 6.192 1.00 24.08 132 GLU A C 1
ATOM 979 O O . GLU A 1 133 ? 6.686 14.664 6.553 1.00 23.57 132 GLU A O 1
ATOM 985 N N . ASP A 1 134 ? 7.149 16.809 6.955 1.00 23.74 133 ASP A N 1
ATOM 986 C CA A ASP A 1 134 ? 6.665 16.925 8.337 0.55 23.96 133 ASP A CA 1
ATOM 987 C CA B ASP A 1 134 ? 6.654 16.705 8.312 0.45 23.59 133 ASP A CA 1
ATOM 988 C C . ASP A 1 134 ? 5.124 16.917 8.423 1.00 23.90 133 ASP A C 1
ATOM 989 O O . ASP A 1 134 ? 4.535 16.546 9.450 1.00 23.07 133 ASP A O 1
ATOM 998 N N . LYS A 1 135 ? 4.474 17.363 7.336 1.00 23.09 134 LYS A N 1
ATOM 999 C CA . LYS A 1 135 ? 3.009 17.620 7.292 1.00 22.03 134 LYS A CA 1
ATOM 1000 C C . LYS A 1 135 ? 2.654 18.601 8.428 1.00 19.55 134 LYS A C 1
ATOM 1001 O O . LYS A 1 135 ? 1.716 18.390 9.209 1.00 17.74 134 LYS A O 1
ATOM 1005 N N . SER A 1 136 ? 3.426 19.684 8.494 1.00 17.72 135 SER A N 1
ATOM 1006 C CA . SER A 1 136 ? 3.340 20.622 9.625 1.00 18.48 135 SER A CA 1
ATOM 1007 C C . SER A 1 136 ? 1.961 21.247 9.759 1.00 18.33 135 SER A C 1
ATOM 1008 O O . SER A 1 136 ? 1.441 21.800 8.794 1.00 20.10 135 SER A O 1
ATOM 1011 N N . ALA A 1 137 ? 1.366 21.139 10.942 1.00 17.50 136 ALA A N 1
ATOM 1012 C CA . ALA A 1 137 ? 0.095 21.794 11.215 1.00 17.10 136 ALA A CA 1
ATOM 1013 C C . ALA A 1 137 ? 0.331 23.286 11.334 1.00 16.12 136 ALA A C 1
ATOM 1014 O O . ALA A 1 137 ? -0.537 24.080 10.984 1.00 15.54 136 ALA A O 1
ATOM 1016 N N . ILE A 1 138 ? 1.487 23.676 11.864 1.00 16.05 137 ILE A N 1
ATOM 1017 C CA . ILE A 1 138 ? 1.788 25.115 12.078 1.00 15.13 137 ILE A CA 1
ATOM 1018 C C . ILE A 1 138 ? 3.263 25.377 11.779 1.00 14.41 137 ILE A C 1
ATOM 1019 O O . ILE A 1 138 ? 4.118 24.578 12.176 1.00 15.16 137 ILE A O 1
ATOM 1024 N N . VAL A 1 139 ? 3.551 26.458 11.054 1.00 13.21 138 VAL A N 1
ATOM 1025 C CA . VAL A 1 139 ? 4.915 26.913 10.813 1.00 13.12 138 VAL A CA 1
ATOM 1026 C C . VAL A 1 139 ? 5.109 28.296 11.477 1.00 15.07 138 VAL A C 1
ATOM 1027 O O . VAL A 1 139 ? 4.262 29.198 11.302 1.00 16.13 138 VAL A O 1
ATOM 1031 N N . TYR A 1 140 ? 6.184 28.437 12.261 1.00 14.10 139 TYR A N 1
ATOM 1032 C CA . TYR A 1 140 ? 6.516 29.700 12.938 1.00 15.69 139 TYR A CA 1
ATOM 1033 C C . TYR A 1 140 ? 7.796 30.294 12.366 1.00 15.70 139 TYR A C 1
ATOM 1034 O O . TYR A 1 140 ? 8.818 29.593 12.246 1.00 15.66 139 TYR A O 1
ATOM 1043 N N . ALA A 1 141 ? 7.765 31.575 12.042 1.00 14.56 140 ALA A N 1
ATOM 1044 C CA . ALA A 1 141 ? 8.949 32.231 11.517 1.00 15.89 140 ALA A CA 1
ATOM 1045 C C . ALA A 1 141 ? 8.982 33.698 11.910 1.00 16.29 140 ALA A C 1
ATOM 1046 O O . ALA A 1 141 ? 7.950 34.327 11.940 1.00 16.05 140 ALA A O 1
ATOM 1048 N N . PRO A 1 142 ? 10.171 34.245 12.213 1.00 16.99 141 PRO A N 1
ATOM 1049 C CA . PRO A 1 142 ? 10.259 35.670 12.501 1.00 16.45 141 PRO A CA 1
ATOM 1050 C C . PRO A 1 142 ? 10.486 36.447 11.230 1.00 15.47 141 PRO A C 1
ATOM 1051 O O . PRO A 1 142 ? 11.374 36.120 10.443 1.00 16.63 141 PRO A O 1
ATOM 1055 N N . HIS A 1 143 ? 9.676 37.469 11.018 1.00 16.16 142 HIS A N 1
ATOM 1056 C CA . HIS A 1 143 ? 9.880 38.363 9.902 1.00 15.23 142 HIS A CA 1
ATOM 1057 C C . HIS A 1 143 ? 11.234 39.042 10.098 1.00 15.77 142 HIS A C 1
ATOM 1058 O O . HIS A 1 143 ? 12.074 38.936 9.252 1.00 15.58 142 HIS A O 1
ATOM 1065 N N . VAL A 1 144 ? 11.437 39.710 11.228 1.00 16.56 143 VAL A N 1
ATOM 1066 C CA . VAL A 1 144 ? 12.742 40.258 11.582 1.00 16.11 143 VAL A CA 1
ATOM 1067 C C . VAL A 1 144 ? 13.135 39.616 12.904 1.00 16.24 143 VAL A C 1
ATOM 1068 O O . VAL A 1 144 ? 12.354 39.637 13.864 1.00 17.39 143 VAL A O 1
ATOM 1072 N N . GLU A 1 145 ? 14.329 39.040 12.952 1.00 15.05 144 GLU A N 1
ATOM 1073 C CA . GLU A 1 145 ? 14.851 38.408 14.160 1.00 14.46 144 GLU A CA 1
ATOM 1074 C C . GLU A 1 145 ? 15.768 39.428 14.819 1.00 15.95 144 GLU A C 1
ATOM 1075 O O . GLU A 1 145 ? 16.724 39.872 14.219 1.00 16.52 144 GLU A O 1
ATOM 1081 N N . THR A 1 146 ? 15.461 39.785 16.059 1.00 16.92 145 THR A N 1
ATOM 1082 C CA . THR A 1 146 ? 16.061 40.927 16.726 1.00 17.61 145 THR A CA 1
ATOM 1083 C C . THR A 1 146 ? 17.500 40.675 17.174 1.00 16.85 145 THR A C 1
ATOM 1084 O O . THR A 1 146 ? 18.269 41.637 17.352 1.00 15.10 145 THR A O 1
ATOM 1088 N N . SER A 1 147 ? 17.863 39.405 17.366 1.00 15.44 146 SER A N 1
ATOM 1089 C CA . SER A 1 147 ? 19.211 39.080 17.844 1.00 15.40 146 SER A CA 1
ATOM 1090 C C . SER A 1 147 ? 20.235 39.062 16.746 1.00 13.68 146 SER A C 1
ATOM 1091 O O . SER A 1 147 ? 21.421 39.289 17.005 1.00 13.36 146 SER A O 1
ATOM 1094 N N . SER A 1 148 ? 19.781 38.796 15.524 1.00 14.51 147 SER A N 1
ATOM 1095 C CA . SER A 1 148 ? 20.671 38.669 14.369 1.00 15.06 147 SER A CA 1
ATOM 1096 C C . SER A 1 148 ? 20.490 39.744 13.271 1.00 13.97 147 SER A C 1
ATOM 1097 O O . SER A 1 148 ? 21.314 39.848 12.373 1.00 14.42 147 SER A O 1
ATOM 1100 N N . GLY A 1 149 ? 19.440 40.543 13.362 1.00 12.95 148 GLY A N 1
ATOM 1101 C CA . GLY A 1 149 ? 19.071 41.494 12.309 1.00 13.29 148 GLY A CA 1
ATOM 1102 C C . GLY A 1 149 ? 18.678 40.853 10.985 1.00 12.95 148 GLY A C 1
ATOM 1103 O O . GLY A 1 149 ? 18.805 41.496 9.945 1.00 12.81 148 GLY A O 1
ATOM 1104 N N . ILE A 1 150 ? 18.206 39.599 11.022 1.00 12.95 149 ILE A N 1
ATOM 1105 C CA . ILE A 1 150 ? 17.859 38.842 9.802 1.00 14.43 149 ILE A CA 1
ATOM 1106 C C . ILE A 1 150 ? 16.393 39.081 9.455 1.00 16.23 149 ILE A C 1
ATOM 1107 O O . ILE A 1 150 ? 15.515 38.888 10.318 1.00 17.63 149 ILE A O 1
ATOM 1112 N N . ILE A 1 151 ? 16.133 39.453 8.199 1.00 17.01 150 ILE A N 1
ATOM 1113 C CA . ILE A 1 151 ? 14.768 39.673 7.710 1.00 15.91 150 ILE A CA 1
ATOM 1114 C C . ILE A 1 151 ? 14.449 38.664 6.607 1.00 15.81 150 ILE A C 1
ATOM 1115 O O . ILE A 1 151 ? 15.239 38.476 5.679 1.00 15.67 150 ILE A O 1
ATOM 1120 N N . LEU A 1 152 ? 13.315 37.986 6.743 1.00 14.26 151 LEU A N 1
ATOM 1121 C CA . LEU A 1 152 ? 12.817 37.094 5.708 1.00 14.10 151 LEU A CA 1
ATOM 1122 C C . LEU A 1 152 ? 12.106 37.891 4.606 1.00 14.98 151 LEU A C 1
ATOM 1123 O O . LEU A 1 152 ? 11.238 38.724 4.905 1.00 15.31 151 LEU A O 1
ATOM 1128 N N . SER A 1 153 ? 12.486 37.664 3.344 1.00 15.37 152 SER A N 1
ATOM 1129 C CA . SER A 1 153 ? 11.808 38.321 2.190 1.00 17.04 152 SER A CA 1
ATOM 1130 C C . SER A 1 153 ? 10.308 37.961 2.044 1.00 18.07 152 SER A C 1
ATOM 1131 O O . SER A 1 153 ? 9.852 36.913 2.510 1.00 18.86 152 SER A O 1
ATOM 1134 N N . GLU A 1 154 ? 9.566 38.834 1.375 1.00 18.75 153 GLU A N 1
ATOM 1135 C CA . GLU A 1 154 ? 8.145 38.611 1.143 1.00 18.72 153 GLU A CA 1
ATOM 1136 C C . GLU A 1 154 ? 7.948 37.345 0.347 1.00 18.98 153 GLU A C 1
ATOM 1137 O O . GLU A 1 154 ? 7.107 36.526 0.714 1.00 18.16 153 GLU A O 1
ATOM 1143 N N . GLU A 1 155 ? 8.735 37.160 -0.709 1.00 20.34 154 GLU A N 1
ATOM 1144 C CA . GLU A 1 155 ? 8.717 35.898 -1.465 1.00 20.81 154 GLU A CA 1
ATOM 1145 C C . GLU A 1 155 ? 9.078 34.644 -0.619 1.00 20.60 154 GLU A C 1
ATOM 1146 O O . GLU A 1 155 ? 8.511 33.586 -0.848 1.00 22.33 154 GLU A O 1
ATOM 1152 N N . TYR A 1 156 ? 9.975 34.745 0.368 1.00 19.97 155 TYR A N 1
ATOM 1153 C CA . TYR A 1 156 ? 10.314 33.589 1.246 1.00 18.34 155 TYR A CA 1
ATOM 1154 C C . TYR A 1 156 ? 9.106 33.171 2.094 1.00 17.41 155 TYR A C 1
ATOM 1155 O O . TYR A 1 156 ? 8.755 31.969 2.183 1.00 16.49 155 TYR A O 1
ATOM 1164 N N . ILE A 1 157 ? 8.511 34.176 2.740 1.00 15.07 156 ILE A N 1
ATOM 1165 C CA . ILE A 1 157 ? 7.313 34.021 3.519 1.00 14.35 156 ILE A CA 1
ATOM 1166 C C . ILE A 1 157 ? 6.208 33.388 2.670 1.00 14.55 156 ILE A C 1
ATOM 1167 O O . ILE A 1 157 ? 5.576 32.427 3.087 1.00 16.93 156 ILE A O 1
ATOM 1172 N N . LYS A 1 158 ? 5.992 33.909 1.472 1.00 15.34 157 LYS A N 1
ATOM 1173 C CA . LYS A 1 158 ? 4.979 33.365 0.552 1.00 16.28 157 LYS A CA 1
ATOM 1174 C C . LYS A 1 158 ? 5.255 31.894 0.277 1.00 15.69 157 LYS A C 1
ATOM 1175 O O . LYS A 1 158 ? 4.340 31.091 0.301 1.00 15.51 157 LYS A O 1
ATOM 1181 N N . ALA A 1 159 ? 6.515 31.541 0.045 1.00 14.42 158 ALA A N 1
ATOM 1182 C CA . ALA A 1 159 ? 6.874 30.145 -0.186 1.00 14.93 158 ALA A CA 1
ATOM 1183 C C . ALA A 1 159 ? 6.500 29.278 1.018 1.00 15.88 158 ALA A C 1
ATOM 1184 O O . ALA A 1 159 ? 5.987 28.161 0.847 1.00 17.77 158 ALA A O 1
ATOM 1186 N N . LEU A 1 160 ? 6.725 29.791 2.224 1.00 15.97 159 LEU A N 1
ATOM 1187 C CA . LEU A 1 160 ? 6.411 29.024 3.427 1.00 15.48 159 LEU A CA 1
ATOM 1188 C C . LEU A 1 160 ? 4.894 28.844 3.493 1.00 16.09 159 LEU A C 1
ATOM 1189 O O . LEU A 1 160 ? 4.419 27.733 3.724 1.00 15.99 159 LEU A O 1
ATOM 1194 N N . SER A 1 161 ? 4.157 29.928 3.224 1.00 15.38 160 SER A N 1
ATOM 1195 C CA . SER A 1 161 ? 2.698 29.895 3.160 1.00 15.22 160 SER A CA 1
ATOM 1196 C C . SER A 1 161 ? 2.170 28.798 2.236 1.00 15.61 160 SER A C 1
ATOM 1197 O O . SER A 1 161 ? 1.462 27.918 2.685 1.00 16.02 160 SER A O 1
ATOM 1200 N N . GLU A 1 162 ? 2.525 28.856 0.966 1.00 15.61 161 GLU A N 1
ATOM 1201 C CA . GLU A 1 162 ? 2.101 27.846 0.018 1.00 17.36 161 GLU A CA 1
ATOM 1202 C C . GLU A 1 162 ? 2.442 26.416 0.475 1.00 17.42 161 GLU A C 1
ATOM 1203 O O . GLU A 1 162 ? 1.583 25.532 0.382 1.00 18.20 161 GLU A O 1
ATOM 1209 N N . ALA A 1 163 ? 3.656 26.203 0.997 1.00 16.11 162 ALA A N 1
ATOM 1210 C CA . ALA A 1 163 ? 4.076 24.875 1.473 1.00 14.71 162 ALA A CA 1
ATOM 1211 C C . ALA A 1 163 ? 3.206 24.363 2.621 1.00 14.06 162 ALA A C 1
ATOM 1212 O O . ALA A 1 163 ? 2.712 23.227 2.565 1.00 14.48 162 ALA A O 1
ATOM 1214 N N . VAL A 1 164 ? 3.004 25.182 3.651 1.00 12.70 163 VAL A N 1
ATOM 1215 C CA . VAL A 1 164 ? 2.197 24.748 4.775 1.00 12.98 163 VAL A CA 1
ATOM 1216 C C . VAL A 1 164 ? 0.707 24.630 4.405 1.00 14.54 163 VAL A C 1
ATOM 1217 O O . VAL A 1 164 ? 0.003 23.775 4.961 1.00 14.44 163 VAL A O 1
ATOM 1221 N N . HIS A 1 165 ? 0.234 25.447 3.454 1.00 14.05 164 HIS A N 1
ATOM 1222 C CA . HIS A 1 165 ? -1.148 25.328 2.987 1.00 13.45 164 HIS A CA 1
ATOM 1223 C C . HIS A 1 165 ? -1.388 24.042 2.230 1.00 13.17 164 HIS A C 1
ATOM 1224 O O . HIS A 1 165 ? -2.471 23.482 2.343 1.00 12.55 164 HIS A O 1
ATOM 1231 N N . SER A 1 166 ? -0.367 23.565 1.502 1.00 13.32 165 SER A N 1
ATOM 1232 C CA . SER A 1 166 ? -0.460 22.369 0.675 1.00 12.32 165 SER A CA 1
ATOM 1233 C C . SER A 1 166 ? -0.625 21.103 1.512 1.00 12.49 165 SER A C 1
ATOM 1234 O O . SER A 1 166 ? -1.063 20.107 0.971 1.00 11.95 165 SER A O 1
ATOM 1237 N N . VAL A 1 167 ? -0.277 21.167 2.806 1.00 12.56 166 VAL A N 1
ATOM 1238 C CA . VAL A 1 167 ? -0.430 20.060 3.768 1.00 13.28 166 VAL A CA 1
ATOM 1239 C C . VAL A 1 167 ? -1.468 20.347 4.887 1.00 13.08 166 VAL A C 1
ATOM 1240 O O . VAL A 1 167 ? -1.579 19.588 5.841 1.00 12.36 166 VAL A O 1
ATOM 1244 N N . GLY A 1 168 ? -2.214 21.444 4.758 1.00 13.65 167 GLY A N 1
ATOM 1245 C CA . GLY A 1 168 ? -3.371 21.740 5.597 1.00 14.44 167 GLY A CA 1
ATOM 1246 C C . GLY A 1 168 ? -3.091 22.489 6.872 1.00 16.15 167 GLY A C 1
ATOM 1247 O O . GLY A 1 168 ? -3.913 22.473 7.782 1.00 16.37 167 GLY A O 1
ATOM 1248 N N . GLY A 1 169 ? -1.958 23.183 6.911 1.00 15.62 168 GLY A N 1
ATOM 1249 C CA . GLY A 1 169 ? -1.545 23.934 8.068 1.00 15.72 168 GLY A CA 1
ATOM 1250 C C . GLY A 1 169 ? -1.639 25.435 7.842 1.00 16.51 168 GLY A C 1
ATOM 1251 O O . GLY A 1 169 ? -2.089 25.881 6.777 1.00 17.13 168 GLY A O 1
ATOM 1252 N N . LEU A 1 170 ? -1.192 26.185 8.856 1.00 15.73 169 LEU A N 1
ATOM 1253 C CA . LEU A 1 170 ? -1.279 27.630 8.921 1.00 15.17 169 LEU A CA 1
ATOM 1254 C C . LEU A 1 170 ? 0.107 28.226 9.098 1.00 15.62 169 LEU A C 1
ATOM 1255 O O . LEU A 1 170 ? 0.959 27.567 9.697 1.00 12.80 169 LEU A O 1
ATOM 1260 N N . LEU A 1 171 ? 0.322 29.461 8.599 1.00 15.02 170 LEU A N 1
ATOM 1261 C CA . LEU A 1 171 ? 1.598 30.143 8.759 1.00 15.14 170 LEU A CA 1
ATOM 1262 C C . LEU A 1 171 ? 1.486 31.260 9.777 1.00 15.64 170 LEU A C 1
ATOM 1263 O O . LEU A 1 171 ? 0.623 32.128 9.641 1.00 17.62 170 LEU A O 1
ATOM 1268 N N . VAL A 1 172 ? 2.369 31.230 10.775 1.00 14.07 171 VAL A N 1
ATOM 1269 C CA . VAL A 1 172 ? 2.446 32.208 11.841 1.00 12.64 171 VAL A CA 1
ATOM 1270 C C . VAL A 1 172 ? 3.741 33.052 11.617 1.00 15.68 171 VAL A C 1
ATOM 1271 O O . VAL A 1 172 ? 4.861 32.511 11.607 1.00 16.80 171 VAL A O 1
ATOM 1275 N N . ILE A 1 173 ? 3.587 34.355 11.416 1.00 14.35 172 ILE A N 1
ATOM 1276 C CA . ILE A 1 173 ? 4.733 35.257 11.288 1.00 14.16 172 ILE A CA 1
ATOM 1277 C C . ILE A 1 173 ? 4.820 36.226 12.483 1.00 14.66 172 ILE A C 1
ATOM 1278 O O . ILE A 1 173 ? 3.850 36.942 12.801 1.00 16.86 172 ILE A O 1
ATOM 1283 N N . ASP A 1 174 ? 5.993 36.250 13.126 1.00 13.88 173 ASP A N 1
ATOM 1284 C CA . ASP A 1 174 ? 6.272 37.160 14.223 1.00 14.81 173 ASP A CA 1
ATOM 1285 C C . ASP A 1 174 ? 6.817 38.456 13.610 1.00 15.92 173 ASP A C 1
ATOM 1286 O O . ASP A 1 174 ? 7.941 38.483 13.126 1.00 15.58 173 ASP A O 1
ATOM 1291 N N . CYS A 1 175 ? 6.004 39.522 13.645 1.00 16.97 174 CYS A N 1
ATOM 1292 C CA . CYS A 1 175 ? 6.373 40.853 13.141 1.00 16.44 174 CYS A CA 1
ATOM 1293 C C . CYS A 1 175 ? 6.611 41.840 14.245 1.00 16.73 174 CYS A C 1
ATOM 1294 O O . CYS A 1 175 ? 6.455 43.039 14.041 1.00 15.30 174 CYS A O 1
ATOM 1297 N N . ILE A 1 176 ? 7.018 41.366 15.423 1.00 18.23 175 ILE A N 1
ATOM 1298 C CA . ILE A 1 176 ? 7.222 42.275 16.538 1.00 17.20 175 ILE A CA 1
ATOM 1299 C C . ILE A 1 176 ? 8.383 43.257 16.257 1.00 16.67 175 ILE A C 1
ATOM 1300 O O . ILE A 1 176 ? 8.321 44.402 16.722 1.00 17.64 175 ILE A O 1
ATOM 1305 N N . ALA A 1 177 ? 9.372 42.848 15.451 1.00 13.04 176 ALA A N 1
ATOM 1306 C CA . ALA A 1 177 ? 10.556 43.684 15.124 1.00 12.44 176 ALA A CA 1
ATOM 1307 C C . ALA A 1 177 ? 10.546 44.190 13.673 1.00 13.24 176 ALA A C 1
ATOM 1308 O O . ALA A 1 177 ? 11.510 44.733 13.175 1.00 13.48 176 ALA A O 1
ATOM 1310 N N . SER A 1 178 ? 9.413 44.041 13.008 1.00 15.64 177 SER A N 1
ATOM 1311 C CA . SER A 1 178 ? 9.237 44.481 11.640 1.00 15.30 177 SER A CA 1
ATOM 1312 C C . SER A 1 178 ? 9.368 45.977 11.481 1.00 12.61 177 SER A C 1
ATOM 1313 O O . SER A 1 178 ? 9.764 46.444 10.451 1.00 11.37 177 SER A O 1
ATOM 1316 N N . GLY A 1 179 ? 9.042 46.733 12.509 1.00 15.23 178 GLY A N 1
ATOM 1317 C CA . GLY A 1 179 ? 9.029 48.202 12.379 1.00 14.11 178 GLY A CA 1
ATOM 1318 C C . GLY A 1 179 ? 7.905 48.521 11.397 1.00 14.18 178 GLY A C 1
ATOM 1319 O O . GLY A 1 179 ? 6.846 47.844 11.370 1.00 14.30 178 GLY A O 1
ATOM 1320 N N . CYS A 1 180 ? 8.144 49.505 10.555 1.00 13.70 179 CYS A N 1
ATOM 1321 C CA . CYS A 1 180 ? 7.178 49.913 9.548 1.00 15.44 179 CYS A CA 1
ATOM 1322 C C . CYS A 1 180 ? 7.281 49.112 8.206 1.00 15.27 179 CYS A C 1
ATOM 1323 O O . CYS A 1 180 ? 6.719 49.517 7.215 1.00 15.94 179 CYS A O 1
ATOM 1326 N N . VAL A 1 181 ? 8.001 47.988 8.189 1.00 14.89 180 VAL A N 1
ATOM 1327 C CA . VAL A 1 181 ? 8.028 47.091 7.037 1.00 14.34 180 VAL A CA 1
ATOM 1328 C C . VAL A 1 181 ? 6.734 46.232 7.098 1.00 15.52 180 VAL A C 1
ATOM 1329 O O . VAL A 1 181 ? 6.733 45.121 7.611 1.00 14.94 180 VAL A O 1
ATOM 1333 N N . TRP A 1 182 ? 5.634 46.798 6.605 1.00 15.61 181 TRP A N 1
ATOM 1334 C CA . TRP A 1 182 ? 4.290 46.196 6.704 1.00 15.12 181 TRP A CA 1
ATOM 1335 C C . TRP A 1 182 ? 4.157 44.963 5.827 1.00 14.64 181 TRP A C 1
ATOM 1336 O O . TRP A 1 182 ? 4.667 44.949 4.730 1.00 16.01 181 TRP A O 1
ATOM 1347 N N . LEU A 1 183 ? 3.483 43.927 6.320 1.00 14.16 182 LEU A N 1
ATOM 1348 C CA . LEU A 1 183 ? 3.208 42.727 5.513 1.00 14.52 182 LEU A CA 1
ATOM 1349 C C . LEU A 1 183 ? 1.687 42.670 5.286 1.00 12.95 182 LEU A C 1
ATOM 1350 O O . LEU A 1 183 ? 0.921 42.908 6.209 1.00 13.01 182 LEU A O 1
ATOM 1355 N N . ASP A 1 184 ? 1.280 42.461 4.038 1.00 11.84 183 ASP A N 1
ATOM 1356 C CA . ASP A 1 184 ? -0.125 42.275 3.643 1.00 11.67 183 ASP A CA 1
ATOM 1357 C C . ASP A 1 184 ? -0.358 40.764 3.688 1.00 12.59 183 ASP A C 1
ATOM 1358 O O . ASP A 1 184 ? 0.187 40.018 2.866 1.00 13.71 183 ASP A O 1
ATOM 1371 N N . LYS A 1 186 ? -2.875 38.664 3.079 1.00 16.53 185 LYS A N 1
ATOM 1372 C CA . LYS A 1 186 ? -3.564 37.894 2.028 1.00 17.79 185 LYS A CA 1
ATOM 1373 C C . LYS A 1 186 ? -2.676 37.707 0.829 1.00 17.38 185 LYS A C 1
ATOM 1374 O O . LYS A 1 186 ? -2.698 36.650 0.197 1.00 16.73 185 LYS A O 1
ATOM 1380 N N . GLU A 1 187 ? -1.905 38.742 0.503 1.00 17.27 186 GLU A N 1
ATOM 1381 C CA . GLU A 1 187 ? -0.949 38.639 -0.585 1.00 17.60 186 GLU A CA 1
ATOM 1382 C C . GLU A 1 187 ? 0.078 37.522 -0.298 1.00 16.27 186 GLU A C 1
ATOM 1383 O O . GLU A 1 187 ? 0.405 36.742 -1.180 1.00 16.11 186 GLU A O 1
ATOM 1389 N N . LEU A 1 188 ? 0.559 37.444 0.938 1.00 15.36 187 LEU A N 1
ATOM 1390 C CA . LEU A 1 188 ? 1.613 36.485 1.310 1.00 16.11 187 LEU A CA 1
ATOM 1391 C C . LEU A 1 188 ? 1.076 35.160 1.846 1.00 16.21 187 LEU A C 1
ATOM 1392 O O . LEU A 1 188 ? 1.811 34.187 1.939 1.00 16.08 187 LEU A O 1
ATOM 1397 N N . GLY A 1 189 ? -0.208 35.110 2.180 1.00 16.09 188 GLY A N 1
ATOM 1398 C CA . GLY A 1 189 ? -0.803 33.881 2.673 1.00 15.70 188 GLY A CA 1
ATOM 1399 C C . GLY A 1 189 ? -0.404 33.596 4.118 1.00 13.91 188 GLY A C 1
ATOM 1400 O O . GLY A 1 189 ? -0.218 32.454 4.487 1.00 13.76 188 GLY A O 1
ATOM 1401 N N . ILE A 1 190 ? -0.274 34.650 4.910 1.00 13.22 189 ILE A N 1
ATOM 1402 C CA . ILE A 1 190 ? 0.005 34.567 6.334 1.00 13.04 189 ILE A CA 1
ATOM 1403 C C . ILE A 1 190 ? -1.307 34.396 7.091 1.00 14.21 189 ILE A C 1
ATOM 1404 O O . ILE A 1 190 ? -2.261 35.134 6.824 1.00 14.89 189 ILE A O 1
ATOM 1409 N N . ASP A 1 191 ? -1.339 33.474 8.060 1.00 14.03 190 ASP A N 1
ATOM 1410 C CA . ASP A 1 191 ? -2.552 33.201 8.807 1.00 13.64 190 ASP A CA 1
ATOM 1411 C C . ASP A 1 191 ? -2.615 33.869 10.159 1.00 13.17 190 ASP A C 1
ATOM 1412 O O . ASP A 1 191 ? -3.696 34.262 10.568 1.00 11.23 190 ASP A O 1
ATOM 1417 N N . VAL A 1 192 ? -1.475 33.985 10.838 1.00 12.70 191 VAL A N 1
ATOM 1418 C 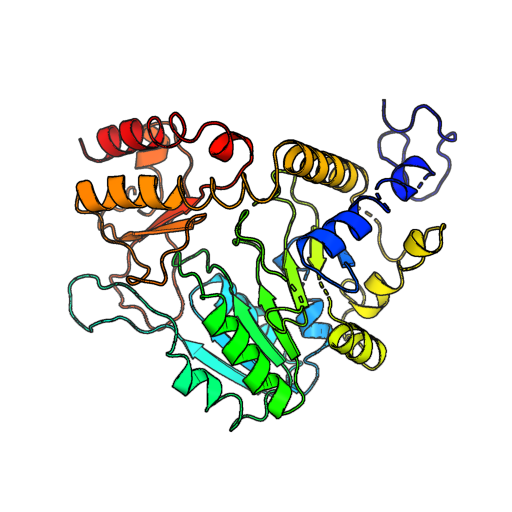CA . VAL A 1 192 ? -1.363 34.644 12.129 1.00 12.82 191 VAL A CA 1
ATOM 1419 C C . VAL A 1 192 ? -0.163 35.587 12.043 1.00 14.42 191 VAL A C 1
ATOM 1420 O O . VAL A 1 192 ? 0.905 35.170 11.631 1.00 13.93 191 VAL A O 1
ATOM 1424 N N . LEU A 1 193 ? -0.362 36.862 12.366 1.00 14.62 192 LEU A N 1
ATOM 1425 C CA . LEU A 1 193 ? 0.681 37.849 12.332 1.00 15.67 192 LEU A CA 1
ATOM 1426 C C . LEU A 1 193 ? 0.704 38.486 13.725 1.00 16.15 192 LEU A C 1
ATOM 1427 O O . LEU A 1 193 ? -0.318 38.948 14.177 1.00 17.89 192 LEU A O 1
ATOM 1432 N N . ILE A 1 194 ? 1.853 38.465 14.393 1.00 15.66 193 ILE A N 1
ATOM 1433 C CA . ILE A 1 194 ? 2.002 38.948 15.752 1.00 16.17 193 ILE A CA 1
ATOM 1434 C C . ILE A 1 194 ? 2.757 40.281 15.797 1.00 17.68 193 ILE A C 1
ATOM 1435 O O . ILE A 1 194 ? 3.813 40.382 15.219 1.00 18.80 193 ILE A O 1
ATOM 1440 N N . SER A 1 195 ? 2.210 41.280 16.499 1.00 18.06 194 SER A N 1
ATOM 1441 C CA . SER A 1 195 ? 2.860 42.585 16.674 1.00 18.23 194 SER A CA 1
ATOM 1442 C C . SER A 1 195 ? 2.751 43.026 18.143 1.00 19.12 194 SER A C 1
ATOM 1443 O O . SER A 1 195 ? 2.238 42.266 19.016 1.00 18.56 194 SER A O 1
ATOM 1446 N N . ALA A 1 196 ? 3.222 44.246 18.420 1.00 16.66 195 ALA A N 1
ATOM 1447 C CA . ALA A 1 196 ? 3.265 44.780 19.800 1.00 17.07 195 ALA A CA 1
ATOM 1448 C C . ALA A 1 196 ? 3.277 46.292 19.663 1.00 16.87 195 ALA A C 1
ATOM 1449 O O . ALA A 1 196 ? 3.672 46.783 18.626 1.00 18.53 195 ALA A O 1
ATOM 1451 N N . PRO A 1 197 ? 2.847 47.040 20.679 1.00 17.35 196 PRO A N 1
ATOM 1452 C CA . PRO A 1 197 ? 2.841 48.473 20.402 1.00 16.67 196 PRO A CA 1
ATOM 1453 C C . PRO A 1 197 ? 4.133 49.210 20.604 1.00 17.29 196 PRO A C 1
ATOM 1454 O O . PRO A 1 197 ? 4.187 50.391 20.224 1.00 18.15 196 PRO A O 1
ATOM 1458 N N . GLN A 1 198 ? 5.167 48.578 21.161 1.00 14.95 197 GLN A N 1
ATOM 1459 C CA . GLN A 1 198 ? 6.321 49.358 21.631 1.00 15.46 197 GLN A CA 1
ATOM 1460 C C . GLN A 1 198 ? 7.536 49.515 20.713 1.00 16.36 197 GLN A C 1
ATOM 1461 O O . GLN A 1 198 ? 8.391 50.359 20.971 1.00 14.32 197 GLN A O 1
ATOM 1491 N N . GLY A 1 200 ? 7.962 49.196 16.471 1.00 23.15 199 GLY A N 1
ATOM 1492 C CA . GLY A 1 200 ? 7.554 50.030 15.331 1.00 22.73 199 GLY A CA 1
ATOM 1493 C C . GLY A 1 200 ? 6.441 51.030 15.554 1.00 21.55 199 GLY A C 1
ATOM 1494 O O . GLY A 1 200 ? 6.542 52.190 15.126 1.00 24.47 199 GLY A O 1
ATOM 1495 N N . 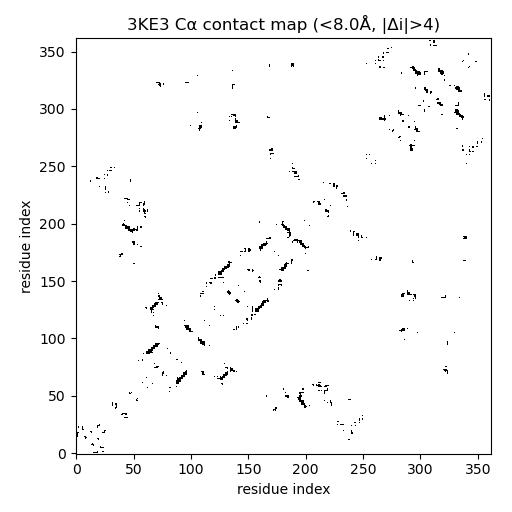TRP A 1 201 ? 5.425 50.625 16.296 1.00 18.47 200 TRP A N 1
ATOM 1496 C CA . TRP A 1 201 ? 4.260 51.486 16.518 1.00 18.26 200 TRP A CA 1
ATOM 1497 C C . TRP A 1 201 ? 4.411 52.656 17.495 1.00 17.50 200 TRP A C 1
ATOM 1498 O O . TRP A 1 201 ? 3.467 53.428 17.655 1.00 18.02 200 TRP A O 1
ATOM 1509 N N . SER A 1 202 ? 5.558 52.801 18.154 1.00 16.31 201 SER A N 1
ATOM 1510 C CA . SER A 1 202 ? 5.859 54.033 18.941 1.00 15.18 201 SER A CA 1
ATOM 1511 C C . SER A 1 202 ? 4.911 54.413 20.068 1.00 15.50 201 SER A C 1
ATOM 1512 O O . SER A 1 202 ? 4.549 55.581 20.211 1.00 13.43 201 SER A O 1
ATOM 1515 N N . SER A 1 203 ? 4.508 53.420 20.853 1.00 16.08 202 SER A N 1
ATOM 1516 C CA . SER A 1 203 ? 3.675 53.645 22.032 1.00 15.72 202 SER A CA 1
ATOM 1517 C C . SER A 1 203 ? 4.269 52.895 23.235 1.00 16.08 202 SER A C 1
ATOM 1518 O O . SER A 1 203 ? 5.423 52.315 23.190 1.00 13.97 202 SER A O 1
ATOM 1521 N N . THR A 1 204 ? 3.514 52.940 24.320 1.00 13.83 203 THR A N 1
ATOM 1522 C CA . THR A 1 204 ? 3.927 52.299 25.547 1.00 15.18 203 THR A CA 1
ATOM 1523 C C . THR A 1 204 ? 3.645 50.794 25.469 1.00 16.58 203 THR A C 1
ATOM 1524 O O . THR A 1 204 ? 2.729 50.370 24.758 1.00 16.86 203 THR A O 1
ATOM 1528 N N . PRO A 1 205 ? 4.478 49.978 26.143 1.00 15.46 204 PRO A N 1
ATOM 1529 C CA . PRO A 1 205 ? 4.202 48.553 26.097 1.00 15.93 204 PRO A CA 1
ATOM 1530 C C . PRO A 1 205 ? 2.968 48.228 26.947 1.00 15.94 204 PRO A C 1
ATOM 1531 O O . PRO A 1 205 ? 2.758 48.889 27.983 1.00 16.79 204 PRO A O 1
ATOM 1535 N N . CYS A 1 206 ? 2.186 47.239 26.514 1.00 14.24 205 CYS A N 1
ATOM 1536 C CA . CYS A 1 206 ? 0.981 46.827 27.214 1.00 14.96 205 CYS A CA 1
ATOM 1537 C C . CYS A 1 206 ? 0.292 45.567 26.729 1.00 16.15 205 CYS A C 1
ATOM 1538 O O . CYS A 1 206 ? -0.505 44.996 27.489 1.00 16.76 205 CYS A O 1
ATOM 1541 N N . ALA A 1 207 ? 0.567 45.113 25.502 1.00 16.13 206 ALA A N 1
ATOM 1542 C CA . ALA A 1 207 ? -0.209 44.043 24.911 1.00 15.87 206 ALA A CA 1
ATOM 1543 C C . ALA A 1 207 ? 0.493 43.367 23.756 1.00 16.67 206 ALA A C 1
ATOM 1544 O O . ALA A 1 207 ? 1.333 43.975 23.081 1.00 17.92 206 ALA A O 1
ATOM 1546 N N . GLY A 1 208 ? 0.116 42.108 23.523 1.00 16.53 207 GLY A N 1
ATOM 1547 C CA . GLY A 1 208 ? 0.475 41.372 22.327 1.00 15.98 207 GLY A CA 1
ATOM 1548 C C . GLY A 1 208 ? -0.650 41.562 21.321 1.00 16.98 207 GLY A C 1
ATOM 1549 O O . GLY A 1 208 ? -1.840 41.641 21.695 1.00 17.50 207 GLY A O 1
ATOM 1550 N N . LEU A 1 209 ? -0.294 41.680 20.049 1.00 17.30 208 LEU A N 1
ATOM 1551 C CA . LEU A 1 209 ? -1.286 41.887 19.000 1.00 17.28 208 LEU A CA 1
ATOM 1552 C C . LEU A 1 209 ? -1.251 40.659 18.102 1.00 16.46 208 LEU A C 1
ATOM 1553 O O . LEU A 1 209 ? -0.205 40.288 17.616 1.00 18.92 208 LEU A O 1
ATOM 1558 N N . VAL A 1 210 ? -2.395 40.006 17.931 1.00 16.00 209 VAL A N 1
ATOM 1559 C CA . VAL A 1 210 ? -2.515 38.822 17.098 1.00 14.00 209 VAL A CA 1
ATOM 1560 C C . VAL A 1 210 ? -3.549 39.072 15.978 1.00 14.10 209 VAL A C 1
ATOM 1561 O O . VAL A 1 210 ? -4.743 39.196 16.229 1.00 12.70 209 VAL A O 1
ATOM 1573 N N . LEU A 1 212 ? -5.322 37.726 12.387 1.00 15.63 211 LEU A N 1
ATOM 1574 C CA . LEU A 1 212 ? -5.707 36.389 11.935 1.00 15.14 211 LEU A CA 1
ATOM 1575 C C . LEU A 1 212 ? -6.367 36.420 10.556 1.00 16.09 211 LEU A C 1
ATOM 1576 O O . LEU A 1 212 ? -7.170 37.327 10.256 1.00 18.25 211 LEU A O 1
ATOM 1581 N N . SER A 1 213 ? -6.062 35.413 9.737 1.00 14.95 212 SER A N 1
ATOM 1582 C CA . SER A 1 213 ? -6.789 35.178 8.479 1.00 14.70 212 SER A CA 1
ATOM 1583 C C . SER A 1 213 ? -8.085 34.396 8.738 1.00 14.51 212 SER A C 1
ATOM 1584 O O . SER A 1 213 ? -8.287 33.848 9.822 1.00 15.25 212 SER A O 1
ATOM 1587 N N . ALA A 1 214 ? -8.925 34.303 7.710 1.00 13.93 213 ALA A N 1
ATOM 1588 C CA . ALA A 1 214 ? -10.155 33.533 7.776 1.00 13.28 213 ALA A CA 1
ATOM 1589 C C . ALA A 1 214 ? -9.885 32.088 8.183 1.00 12.58 213 ALA A C 1
ATOM 1590 O O . ALA A 1 214 ? -10.652 31.521 8.976 1.00 11.68 213 ALA A O 1
ATOM 1592 N N . ALA A 1 215 ? -8.822 31.487 7.641 1.00 12.16 214 ALA A N 1
ATOM 1593 C CA . ALA A 1 215 ? -8.521 30.088 7.956 1.00 13.03 214 ALA A CA 1
ATOM 1594 C C . ALA A 1 215 ? -8.073 29.960 9.380 1.00 13.67 214 ALA A C 1
ATOM 1595 O O . ALA A 1 215 ? -8.437 29.001 10.037 1.00 14.46 214 ALA A O 1
ATOM 1597 N N . ALA A 1 216 ? -7.294 30.934 9.846 1.00 14.71 215 ALA A N 1
ATOM 1598 C CA . ALA A 1 216 ? -6.875 31.019 11.241 1.00 16.00 215 ALA A CA 1
ATOM 1599 C C . ALA A 1 216 ? -8.076 31.182 12.199 1.00 16.37 215 ALA A C 1
ATOM 1600 O O . ALA A 1 216 ? -8.135 30.509 13.235 1.00 18.98 215 ALA A O 1
ATOM 1602 N N . ILE A 1 217 ? -9.033 32.057 11.858 1.00 15.71 216 ILE A N 1
ATOM 1603 C CA . ILE A 1 217 ? -10.217 32.276 12.704 1.00 14.05 216 ILE A CA 1
ATOM 1604 C C . ILE A 1 217 ? -10.990 30.955 12.815 1.00 15.67 216 ILE A C 1
ATOM 1605 O O . ILE A 1 217 ? -11.450 30.594 13.886 1.00 14.45 216 ILE A O 1
ATOM 1610 N N . LYS A 1 218 ? -11.097 30.239 11.698 1.00 16.08 217 LYS A N 1
ATOM 1611 C CA . LYS A 1 218 ? -11.827 28.980 11.640 1.00 17.53 217 LYS A CA 1
ATOM 1612 C C . LYS A 1 218 ? -11.151 27.964 12.554 1.00 17.94 217 LYS A C 1
ATOM 1613 O O . LYS A 1 218 ? -11.844 27.278 13.309 1.00 18.63 217 LYS A O 1
ATOM 1619 N N . LYS A 1 219 ? -9.817 27.904 12.542 1.00 18.09 218 LYS A N 1
ATOM 1620 C CA . LYS A 1 219 ? -9.092 26.922 13.390 1.00 17.45 218 LYS A CA 1
ATOM 1621 C C . LYS A 1 219 ? -9.106 27.318 14.883 1.00 15.83 218 LYS A C 1
ATOM 1622 O O . LYS A 1 219 ? -9.181 26.463 15.733 1.00 14.12 218 LYS A O 1
ATOM 1628 N N . VAL A 1 220 ? -9.014 28.609 15.184 1.00 15.25 219 VAL A N 1
ATOM 1629 C CA . VAL A 1 220 ? -9.137 29.082 16.552 1.00 13.83 219 VAL A CA 1
ATOM 1630 C C . VAL A 1 220 ? -10.522 28.706 17.124 1.00 16.74 219 VAL A C 1
ATOM 1631 O O . VAL A 1 220 ? -10.631 28.302 18.304 1.00 17.12 219 VAL A O 1
ATOM 1635 N N . GLU A 1 221 ? -11.578 28.833 16.301 1.00 17.05 220 GLU A N 1
ATOM 1636 C CA . GLU A 1 221 ? -12.938 28.493 16.741 1.00 17.75 220 GLU A CA 1
ATOM 1637 C C . GLU A 1 221 ? -13.141 26.993 17.005 1.00 16.75 220 GLU A C 1
ATOM 1638 O O . GLU A 1 221 ? -13.940 26.614 17.852 1.00 16.71 220 GLU A O 1
ATOM 1644 N N . SER A 1 222 ? -12.411 26.143 16.288 1.00 17.44 221 SER A N 1
ATOM 1645 C CA . SER A 1 222 ? -12.555 24.701 16.425 1.00 18.42 221 SER A CA 1
ATOM 1646 C C . SER A 1 222 ? -11.489 24.043 17.300 1.00 17.72 221 SER A C 1
ATOM 1647 O O . SER A 1 222 ? -11.410 22.828 17.335 1.00 17.13 221 SER A O 1
ATOM 1650 N N . THR A 1 223 ? -10.666 24.844 17.982 1.00 18.10 222 THR A N 1
ATOM 1651 C CA . THR A 1 223 ? -9.666 24.332 18.938 1.00 16.73 222 THR A CA 1
ATOM 1652 C C . THR A 1 223 ? -9.942 24.880 20.335 1.00 17.13 222 THR A C 1
ATOM 1653 O O . THR A 1 223 ? -10.733 25.812 20.480 1.00 14.37 222 THR A O 1
ATOM 1657 N N . GLU A 1 224 ? -9.293 24.271 21.338 1.00 18.38 223 GLU A N 1
ATOM 1658 C CA . GLU A 1 224 ? -9.429 24.651 22.746 1.00 20.84 223 GLU A CA 1
ATOM 1659 C C . GLU A 1 224 ? -8.056 24.871 23.420 1.00 19.16 223 GLU A C 1
ATOM 1660 O O . GLU A 1 224 ? -7.225 23.960 23.497 1.00 16.26 223 GLU A O 1
ATOM 1666 N N . SER A 1 225 ? -7.829 26.106 23.880 1.00 18.73 224 SER A N 1
ATOM 1667 C CA . SER A 1 225 ? -6.582 26.480 24.543 1.00 16.91 224 SER A CA 1
ATOM 1668 C C . SER A 1 225 ? -6.408 25.780 25.868 1.00 14.92 224 SER A C 1
ATOM 1669 O O . SER A 1 225 ? -7.361 25.402 26.506 1.00 15.94 224 SER A O 1
ATOM 1672 N N . ASN A 1 226 ? -5.175 25.638 26.291 1.00 14.45 225 ASN A N 1
ATOM 1673 C CA . ASN A 1 226 ? -4.902 25.028 27.577 1.00 13.94 225 ASN A CA 1
ATOM 1674 C C . ASN A 1 226 ? -4.501 26.071 28.636 1.00 13.39 225 ASN A C 1
ATOM 1675 O O . ASN A 1 226 ? -4.000 25.708 29.676 1.00 14.51 225 ASN A O 1
ATOM 1680 N N . CYS A 1 227 ? -4.762 27.351 28.380 1.00 12.61 226 CYS A N 1
ATOM 1681 C CA . CYS A 1 227 ? -4.420 28.399 29.301 1.00 12.90 226 CYS A CA 1
ATOM 1682 C C . CYS A 1 227 ? -5.498 29.450 29.384 1.00 13.38 226 CYS A C 1
ATOM 1683 O O . CYS A 1 227 ? -5.702 30.249 28.430 1.00 13.05 226 CYS A O 1
ATOM 1686 N N . PHE A 1 228 ? -6.157 29.493 30.531 1.00 11.62 227 PHE A N 1
ATOM 1687 C CA . PHE A 1 228 ? -7.243 30.440 30.768 1.00 11.87 227 PHE A CA 1
ATOM 1688 C C . PHE A 1 228 ? -6.883 31.895 30.451 1.00 12.36 227 PHE A C 1
ATOM 1689 O O . PHE A 1 228 ? -7.600 32.563 29.749 1.00 14.14 227 PHE A O 1
ATOM 1697 N N . SER A 1 229 ? -5.778 32.391 30.967 1.00 13.09 228 SER A N 1
ATOM 1698 C CA . SER A 1 229 ? -5.452 33.806 30.795 1.00 13.39 228 SER A CA 1
ATOM 1699 C C . SER A 1 229 ? -5.143 34.214 29.362 1.00 15.29 228 SER A C 1
ATOM 1700 O O . SER A 1 229 ? -5.492 35.327 28.945 1.00 17.03 228 SER A O 1
ATOM 1703 N N . LEU A 1 230 ? -4.465 33.326 28.625 1.00 15.68 229 LEU A N 1
ATOM 1704 C CA . LEU A 1 230 ? -4.007 33.578 27.255 1.00 17.51 229 LEU A CA 1
ATOM 1705 C C . LEU A 1 230 ? -4.838 32.837 26.183 1.00 19.14 229 LEU A C 1
ATOM 1706 O O . LEU A 1 230 ? -4.372 32.583 25.101 1.00 21.92 229 LEU A O 1
ATOM 1711 N N . ASP A 1 231 ? -6.081 32.507 26.493 1.00 19.03 230 ASP A N 1
ATOM 1712 C CA . ASP A 1 231 ? -6.962 31.788 25.599 1.00 16.92 230 ASP A CA 1
ATOM 1713 C C . ASP A 1 231 ? -7.293 32.687 24.386 1.00 16.85 230 ASP A C 1
ATOM 1714 O O . ASP A 1 231 ? -8.080 33.620 24.520 1.00 17.59 230 ASP A O 1
ATOM 1719 N N . LEU A 1 232 ? -6.733 32.360 23.213 1.00 15.91 231 LEU A N 1
ATOM 1720 C CA . LEU A 1 232 ? -6.880 33.171 21.986 1.00 14.34 231 LEU A CA 1
ATOM 1721 C C . LEU A 1 232 ? -8.354 33.246 21.497 1.00 14.64 231 LEU A C 1
ATOM 1722 O O . LEU A 1 232 ? -8.847 34.333 21.165 1.00 15.00 231 LEU A O 1
ATOM 1727 N N . LYS A 1 233 ? -9.056 32.117 21.530 1.00 13.36 232 LYS A N 1
ATOM 1728 C CA . LYS A 1 233 ? -10.492 32.074 21.233 1.00 13.22 232 LYS A CA 1
ATOM 1729 C C . LYS A 1 233 ? -11.302 32.963 22.172 1.00 14.92 232 LYS A C 1
ATOM 1730 O O . LYS A 1 233 ? -12.267 33.601 21.748 1.00 15.48 232 LYS A O 1
ATOM 1736 N N . GLN A 1 234 ? -10.952 32.979 23.457 1.00 16.38 233 GLN A N 1
ATOM 1737 C CA . GLN A 1 234 ? -11.696 33.797 24.399 1.00 17.47 233 GLN A CA 1
ATOM 1738 C C . GLN A 1 234 ? -11.338 35.261 24.152 1.00 16.39 233 GLN A C 1
ATOM 1739 O O . GLN A 1 234 ? -12.218 36.081 24.187 1.00 16.97 233 GLN A O 1
ATOM 1745 N N . TRP A 1 235 ? -10.089 35.611 23.851 1.00 16.28 234 TRP A N 1
ATOM 1746 C CA . TRP A 1 235 ? -9.821 37.013 23.552 1.00 15.76 234 TRP A CA 1
ATOM 1747 C C . TRP A 1 235 ? -10.467 37.473 22.225 1.00 15.25 234 TRP A C 1
ATOM 1748 O O . TRP A 1 235 ? -10.883 38.614 22.103 1.00 13.06 234 TRP A O 1
ATOM 1759 N N . LEU A 1 236 ? -10.637 36.567 21.270 1.00 16.46 235 LEU A N 1
ATOM 1760 C CA . LEU A 1 236 ? -11.340 36.921 20.007 1.00 17.03 235 LEU A CA 1
ATOM 1761 C C . LEU A 1 236 ? -12.813 37.201 20.277 1.00 16.36 235 LEU A C 1
ATOM 1762 O O . LEU A 1 236 ? -13.390 38.127 19.692 1.00 14.87 235 LEU A O 1
ATOM 1767 N N . THR A 1 237 ? -13.405 36.418 21.175 1.00 16.38 236 THR A N 1
ATOM 1768 C CA . THR A 1 237 ? -14.796 36.644 21.631 1.00 16.68 236 THR A CA 1
ATOM 1769 C C . THR A 1 237 ? -14.944 38.040 22.245 1.00 17.47 236 THR A C 1
ATOM 1770 O O . THR A 1 237 ? -15.851 38.772 21.894 1.00 18.80 236 THR A O 1
ATOM 1774 N N . ILE A 1 238 ? -14.011 38.431 23.102 1.00 16.27 237 ILE A N 1
ATOM 1775 C CA . ILE A 1 238 ? -14.006 39.791 23.641 1.00 15.68 237 ILE A CA 1
ATOM 1776 C C . ILE A 1 238 ? -13.921 40.863 22.521 1.00 16.33 237 ILE A C 1
ATOM 1777 O O . ILE A 1 238 ? -14.685 41.846 22.509 1.00 17.46 237 ILE A O 1
ATOM 1790 N N . ARG A 1 240 ? -14.901 40.663 19.491 1.00 17.61 239 ARG A N 1
ATOM 1791 C CA . ARG A 1 240 ? -16.170 40.663 18.798 1.00 18.19 239 ARG A CA 1
ATOM 1792 C C . ARG A 1 240 ? -17.272 41.413 19.522 1.00 17.13 239 ARG A C 1
ATOM 1793 O O . ARG A 1 240 ? -18.103 42.027 18.865 1.00 17.62 239 ARG A O 1
ATOM 1801 N N . ALA A 1 241 ? -17.286 41.396 20.847 1.00 15.04 240 ALA A N 1
ATOM 1802 C CA . ALA A 1 241 ? -18.287 42.190 21.560 1.00 15.00 240 ALA A CA 1
ATOM 1803 C C . ALA A 1 241 ? -18.136 43.683 21.250 1.00 15.19 240 ALA A C 1
ATOM 1804 O O . ALA A 1 241 ? -19.135 44.359 21.060 1.00 15.04 240 ALA A O 1
ATOM 1806 N N . TYR A 1 242 ? -16.905 44.182 21.178 1.00 15.01 241 TYR A N 1
ATOM 1807 C CA . TYR A 1 242 ? -16.649 45.568 20.759 1.00 15.84 241 TYR A CA 1
ATOM 1808 C C . TYR A 1 242 ? -17.028 45.800 19.290 1.00 15.36 241 TYR A C 1
ATOM 1809 O O . TYR A 1 242 ? -17.638 46.803 18.971 1.00 16.26 241 TYR A O 1
ATOM 1818 N N . GLU A 1 243 ? -16.667 44.880 18.399 1.00 16.29 242 GLU A N 1
ATOM 1819 C CA . GLU A 1 243 ? -17.032 44.989 16.970 1.00 17.73 242 GLU A CA 1
ATOM 1820 C C . GLU A 1 243 ? -18.570 45.046 16.754 1.00 17.49 242 GLU A C 1
ATOM 1821 O O . GLU A 1 243 ? -19.038 45.701 15.827 1.00 16.93 242 GLU A O 1
ATOM 1827 N N . ASN A 1 244 ? -19.325 44.343 17.606 1.00 15.96 243 ASN A N 1
ATOM 1828 C CA . ASN A 1 244 ? -20.760 44.360 17.565 1.00 16.72 243 ASN A CA 1
ATOM 1829 C C . ASN A 1 244 ? -21.410 45.559 18.266 1.00 16.80 243 ASN A C 1
ATOM 1830 O O . ASN A 1 244 ? -22.616 45.608 18.346 1.00 16.17 243 ASN A O 1
ATOM 1835 N N . GLY A 1 245 ? -20.631 46.519 18.768 1.00 18.03 244 GLY A N 1
ATOM 1836 C CA . GLY A 1 245 ? -21.180 47.759 19.349 1.00 18.64 244 GLY A CA 1
ATOM 1837 C C . GLY A 1 245 ? -21.291 47.794 20.869 1.00 18.01 244 GLY A C 1
ATOM 1838 O O . GLY A 1 245 ? -21.832 48.752 21.441 1.00 18.63 244 GLY A O 1
ATOM 1839 N N . GLY A 1 246 ? -20.759 46.771 21.520 1.00 16.22 245 GLY A N 1
ATOM 1840 C CA . GLY A 1 246 ? -20.807 46.653 22.979 1.00 16.53 245 GLY A CA 1
ATOM 1841 C C . GLY A 1 246 ? -19.417 46.476 23.572 1.00 16.41 245 GLY A C 1
ATOM 1842 O O . GLY A 1 246 ? -18.442 47.089 23.110 1.00 15.48 245 GLY A O 1
ATOM 1843 N N . HIS A 1 247 ? -19.339 45.657 24.616 1.00 16.99 246 HIS A N 1
ATOM 1844 C CA . HIS A 1 247 ? -18.090 45.401 25.350 1.00 17.24 246 HIS A CA 1
ATOM 1845 C C . HIS A 1 247 ? -18.232 44.055 26.069 1.00 17.17 246 HIS A C 1
ATOM 1846 O O . HIS A 1 247 ? -19.322 43.472 26.108 1.00 15.80 246 HIS A O 1
ATOM 1853 N N . ALA A 1 248 ? -17.126 43.550 26.599 1.00 16.78 247 ALA A N 1
ATOM 1854 C CA . ALA A 1 248 ? -17.110 42.287 27.343 1.00 15.65 247 ALA A CA 1
ATOM 1855 C C . ALA A 1 248 ? -15.819 42.308 28.133 1.00 16.35 247 ALA A C 1
ATOM 1856 O O . ALA A 1 248 ? -14.946 43.126 27.869 1.00 16.52 247 ALA A O 1
ATOM 1858 N N . TYR A 1 249 ? -15.743 41.424 29.110 1.00 16.66 248 TYR A N 1
ATOM 1859 C CA . TYR A 1 249 ? -14.637 41.337 30.013 1.00 17.44 248 TYR A CA 1
ATOM 1860 C C . TYR A 1 249 ? -14.190 39.882 30.101 1.00 16.43 248 TYR A C 1
ATOM 1861 O O . TYR A 1 249 ? -15.017 38.994 30.195 1.00 16.90 248 TYR A O 1
ATOM 1870 N N . HIS A 1 250 ? -12.884 39.662 30.076 1.00 17.48 249 HIS A N 1
ATOM 1871 C CA . HIS A 1 250 ? -12.274 38.368 30.431 1.00 17.20 249 HIS A CA 1
ATOM 1872 C C . HIS A 1 250 ? -11.270 38.597 31.579 1.00 16.25 249 HIS A C 1
ATOM 1873 O O . HIS A 1 250 ? -11.360 37.982 32.608 1.00 17.90 249 HIS A O 1
ATOM 1880 N N . ALA A 1 251 ? -10.306 39.482 31.350 1.00 16.66 250 ALA A N 1
ATOM 1881 C CA . ALA A 1 251 ? -9.355 39.977 32.348 1.00 15.27 250 ALA A CA 1
ATOM 1882 C C . ALA A 1 251 ? -9.176 41.474 31.986 1.00 15.98 250 ALA A C 1
ATOM 1883 O O . ALA A 1 251 ? -9.334 41.848 30.796 1.00 14.69 250 ALA A O 1
ATOM 1885 N N . THR A 1 252 ? -8.878 42.336 32.963 1.00 15.54 251 THR A N 1
ATOM 1886 C CA . THR A 1 252 ? -8.798 43.786 32.693 1.00 14.31 251 THR A CA 1
ATOM 1887 C C . THR A 1 252 ? -7.752 44.198 31.620 1.00 15.60 251 THR A C 1
ATOM 1888 O O . THR A 1 252 ? -6.577 43.785 31.644 1.00 15.98 251 THR A O 1
ATOM 1900 N N . PRO A 1 254 ? -5.426 46.962 29.423 1.00 13.40 253 PRO A N 1
ATOM 1901 C CA . PRO A 1 254 ? -4.656 48.168 29.718 1.00 15.15 253 PRO A CA 1
ATOM 1902 C C . PRO A 1 254 ? -5.249 49.323 28.950 1.00 14.27 253 PRO A C 1
ATOM 1903 O O . PRO A 1 254 ? -4.739 49.750 27.934 1.00 17.50 253 PRO A O 1
ATOM 1907 N N . THR A 1 255 ? -6.374 49.809 29.442 1.00 14.54 254 THR A N 1
ATOM 1908 C CA . THR A 1 255 ? -7.211 50.712 28.663 1.00 12.14 254 THR A CA 1
ATOM 1909 C C . THR A 1 255 ? -6.524 52.004 28.282 1.00 10.96 254 THR A C 1
ATOM 1910 O O . THR A 1 255 ? -6.561 52.383 27.153 1.00 10.94 254 THR A O 1
ATOM 1914 N N . ASP A 1 256 ? -5.920 52.707 29.229 1.00 12.66 255 ASP A N 1
ATOM 1915 C CA . ASP A 1 256 ? -5.297 54.004 28.888 1.00 12.83 255 ASP A CA 1
ATOM 1916 C C . ASP A 1 256 ? -4.107 53.806 27.955 1.00 13.18 255 ASP A C 1
ATOM 1917 O O . ASP A 1 256 ? -3.866 54.662 27.150 1.00 10.79 255 ASP A O 1
ATOM 1922 N N . SER A 1 257 ? -3.365 52.696 28.086 1.00 14.25 256 SER A N 1
ATOM 1923 C CA . SER A 1 257 ? -2.222 52.421 27.205 1.00 14.29 256 SER A CA 1
ATOM 1924 C C . SER A 1 257 ? -2.666 52.121 25.798 1.00 13.56 256 SER A C 1
ATOM 1925 O O . SER A 1 257 ? -1.944 52.447 24.861 1.00 13.33 256 SER A O 1
ATOM 1928 N N . LEU A 1 258 ? -3.810 51.449 25.662 1.00 13.61 257 LEU A N 1
ATOM 1929 C CA . LEU A 1 258 ? -4.374 51.139 24.351 1.00 11.84 257 LEU A CA 1
ATOM 1930 C C . LEU A 1 258 ? -4.878 52.419 23.692 1.00 13.20 257 LEU A C 1
ATOM 1931 O O . LEU A 1 258 ? -4.793 52.552 22.475 1.00 13.19 257 LEU A O 1
ATOM 1936 N N . ARG A 1 259 ? -5.409 53.369 24.461 1.00 14.08 258 ARG A N 1
ATOM 1937 C CA . ARG A 1 259 ? -5.814 54.636 23.858 1.00 14.35 258 ARG A CA 1
ATOM 1938 C C . ARG A 1 259 ? -4.582 55.369 23.324 1.00 16.87 258 ARG A C 1
ATOM 1939 O O . ARG A 1 259 ? -4.657 55.936 22.231 1.00 17.78 258 ARG A O 1
ATOM 1947 N N . GLN A 1 260 ? -3.456 55.354 24.073 1.00 16.69 259 GLN A N 1
ATOM 1948 C CA . GLN A 1 260 ? -2.192 55.909 23.565 1.00 16.41 259 GLN A CA 1
ATOM 1949 C C . GLN A 1 260 ? -1.768 55.213 22.275 1.00 14.33 259 GLN A C 1
ATOM 1950 O O . GLN A 1 260 ? -1.293 55.861 21.358 1.00 15.24 259 GLN A O 1
ATOM 1956 N N . PHE A 1 261 ? -1.926 53.898 22.200 1.00 14.81 260 PHE A N 1
ATOM 1957 C CA . PHE A 1 261 ? -1.605 53.133 20.984 1.00 14.27 260 PHE A CA 1
ATOM 1958 C C . PHE A 1 261 ? -2.476 53.566 19.803 1.00 15.16 260 PHE A C 1
ATOM 1959 O O . PHE A 1 261 ? -1.981 53.763 18.700 1.00 15.61 260 PHE A O 1
ATOM 1967 N N . ARG A 1 262 ? -3.762 53.764 20.051 1.00 14.20 261 ARG A N 1
ATOM 1968 C CA . ARG A 1 262 ? -4.665 54.199 18.998 1.00 14.69 261 ARG A CA 1
ATOM 1969 C C . ARG A 1 262 ? -4.192 55.536 18.456 1.00 14.61 261 ARG A C 1
ATOM 1970 O O . ARG A 1 262 ? -4.119 55.706 17.229 1.00 14.63 261 ARG A O 1
ATOM 1978 N N . ASP A 1 263 ? -3.838 56.457 19.359 1.00 12.80 262 ASP A N 1
ATOM 1979 C CA . ASP A 1 263 ? -3.297 57.758 18.943 1.00 13.63 262 ASP A CA 1
ATOM 1980 C C . ASP A 1 263 ? -1.986 57.637 18.135 1.00 11.95 262 ASP A C 1
ATOM 1981 O O . ASP A 1 263 ? -1.769 58.426 17.211 1.00 11.87 262 ASP A O 1
ATOM 1986 N N . ALA A 1 264 ? -1.139 56.669 18.482 1.00 11.26 263 ALA A N 1
ATOM 1987 C CA . ALA A 1 264 ? 0.127 56.448 17.757 1.00 12.27 263 ALA A CA 1
ATOM 1988 C C . ALA A 1 264 ? -0.162 55.915 16.345 1.00 11.99 263 ALA A C 1
ATOM 1989 O O . ALA A 1 264 ? 0.458 56.358 15.377 1.00 11.24 263 ALA A O 1
ATOM 1991 N N . ILE A 1 265 ? -1.107 54.982 16.243 1.00 13.14 264 ILE A N 1
ATOM 1992 C CA . ILE A 1 265 ? -1.551 54.470 14.950 1.00 13.66 264 ILE A CA 1
ATOM 1993 C C . ILE A 1 265 ? -2.040 55.608 14.053 1.00 13.86 264 ILE A C 1
ATOM 1994 O O . ILE A 1 265 ? -1.620 55.708 12.921 1.00 15.07 264 ILE A O 1
ATOM 1999 N N . LEU A 1 266 ? -2.867 56.497 14.575 1.00 14.99 265 LEU A N 1
ATOM 2000 C CA . LEU A 1 266 ? -3.374 57.614 13.779 1.00 15.82 265 LEU A CA 1
ATOM 2001 C C . LEU A 1 266 ? -2.284 58.625 13.438 1.00 15.52 265 LEU A C 1
ATOM 2002 O O . LEU A 1 266 ? -2.335 59.231 12.376 1.00 16.41 265 LEU A O 1
ATOM 2007 N N . GLU A 1 267 ? -1.320 58.826 14.332 1.00 15.67 266 GLU A N 1
ATOM 2008 C CA . GLU A 1 267 ? -0.201 59.732 14.032 1.00 14.97 266 GLU A CA 1
ATOM 2009 C C . GLU A 1 267 ? 0.574 59.196 12.835 1.00 14.76 266 GLU A C 1
ATOM 2010 O O . GLU A 1 267 ? 0.914 59.973 11.927 1.00 14.98 266 GLU A O 1
ATOM 2016 N N . ALA A 1 268 ? 0.835 57.880 12.843 1.00 14.91 267 ALA A N 1
ATOM 2017 C CA . ALA A 1 268 ? 1.522 57.201 11.756 1.00 15.24 267 ALA A CA 1
ATOM 2018 C C . ALA A 1 268 ? 0.694 57.346 10.480 1.00 17.14 267 ALA A C 1
ATOM 2019 O O . ALA A 1 268 ? 1.208 57.768 9.428 1.00 17.91 267 ALA A O 1
ATOM 2021 N N . LYS A 1 269 ? -0.597 57.049 10.592 1.00 17.94 268 LYS A N 1
ATOM 2022 C CA . LYS A 1 269 ? -1.516 57.115 9.450 1.00 19.58 268 LYS A CA 1
ATOM 2023 C C . LYS A 1 269 ? -1.490 58.487 8.763 1.00 18.18 268 LYS A C 1
ATOM 2024 O O . LYS A 1 269 ? -1.457 58.567 7.529 1.00 17.95 268 LYS A O 1
ATOM 2030 N N . GLU A 1 270 ? -1.472 59.552 9.564 1.00 17.47 269 GLU A N 1
ATOM 2031 C CA . GLU A 1 270 ? -1.480 60.936 9.036 1.00 16.93 269 GLU A CA 1
ATOM 2032 C C . GLU A 1 270 ? -0.166 61.267 8.331 1.00 14.85 269 GLU A C 1
ATOM 2033 O O . GLU A 1 270 ? -0.164 61.980 7.323 1.00 13.60 269 GLU A O 1
ATOM 2039 N N . ILE A 1 271 ? 0.939 60.720 8.829 1.00 14.76 270 ILE A N 1
ATOM 2040 C CA . ILE A 1 271 ? 2.229 60.852 8.153 1.00 16.51 270 ILE A CA 1
ATOM 2041 C C . ILE A 1 271 ? 2.207 60.088 6.821 1.00 16.71 270 ILE A C 1
ATOM 2042 O O . ILE A 1 271 ? 2.542 60.661 5.770 1.00 19.90 270 ILE A O 1
ATOM 2047 N N . GLY A 1 272 ? 1.789 58.820 6.865 1.00 14.39 271 GLY A N 1
ATOM 2048 C CA . GLY A 1 272 ? 1.682 57.970 5.677 1.00 13.62 271 GLY A CA 1
ATOM 2049 C C . GLY A 1 272 ? 2.398 56.661 5.893 1.00 13.34 271 GLY A C 1
ATOM 2050 O O . GLY A 1 272 ? 3.632 56.626 6.039 1.00 13.49 271 GLY A O 1
ATOM 2051 N N . PHE A 1 273 ? 1.637 55.575 5.926 1.00 12.97 272 PHE A N 1
ATOM 2052 C CA . PHE A 1 273 ? 2.215 54.263 6.152 1.00 11.68 272 PHE A CA 1
ATOM 2053 C C . PHE A 1 273 ? 3.295 53.885 5.117 1.00 12.41 272 PHE A C 1
ATOM 2054 O O . PHE A 1 273 ? 4.293 53.274 5.489 1.00 12.54 272 PHE A O 1
ATOM 2062 N N . ASP A 1 274 ? 3.107 54.221 3.843 1.00 12.84 273 ASP A N 1
ATOM 2063 C CA . ASP A 1 274 ? 4.128 53.917 2.813 1.00 13.12 273 ASP A CA 1
ATOM 2064 C C . ASP A 1 274 ? 5.349 54.789 2.965 1.00 13.82 273 ASP A C 1
ATOM 2065 O O . ASP A 1 274 ? 6.488 54.296 2.794 1.00 15.65 273 ASP A O 1
ATOM 2070 N N . ILE A 1 275 ? 5.136 56.074 3.280 1.00 12.17 274 ILE A N 1
ATOM 2071 C CA . ILE A 1 275 ? 6.257 56.993 3.582 1.00 11.46 274 ILE A CA 1
ATOM 2072 C C . ILE A 1 275 ? 7.080 56.408 4.717 1.00 11.71 274 ILE A C 1
ATOM 2073 O O . ILE A 1 275 ? 8.308 56.369 4.634 1.00 14.26 274 ILE A O 1
ATOM 2078 N N . LEU A 1 276 ? 6.408 55.889 5.743 1.00 10.34 275 LEU A N 1
ATOM 2079 C CA . LEU A 1 276 ? 7.092 55.295 6.890 1.00 11.04 275 LEU A CA 1
ATOM 2080 C C . LEU A 1 276 ? 7.815 54.013 6.520 1.00 13.02 275 LEU A C 1
ATOM 2081 O O . LEU A 1 276 ? 8.878 53.751 7.076 1.00 14.06 275 LEU A O 1
ATOM 2086 N N . ARG A 1 277 ? 7.265 53.229 5.584 1.00 15.03 276 ARG A N 1
ATOM 2087 C CA A ARG A 1 277 ? 7.903 51.999 5.137 0.45 15.34 276 ARG A CA 1
ATOM 2088 C CA B ARG A 1 277 ? 7.917 51.991 5.139 0.55 15.57 276 ARG A CA 1
ATOM 2089 C C . ARG A 1 277 ? 9.223 52.334 4.454 1.00 16.68 276 ARG A C 1
ATOM 2090 O O . ARG A 1 277 ? 10.260 51.753 4.769 1.00 17.38 276 ARG A O 1
ATOM 2105 N N . ASP A 1 278 ? 9.171 53.261 3.505 1.00 18.60 277 ASP A N 1
ATOM 2106 C CA . ASP A 1 278 ? 10.382 53.715 2.814 1.00 19.37 277 ASP A CA 1
ATOM 2107 C C . ASP A 1 278 ? 11.391 54.365 3.752 1.00 18.68 277 ASP A C 1
ATOM 2108 O O . ASP A 1 278 ? 12.595 54.221 3.572 1.00 20.16 277 ASP A O 1
ATOM 2113 N N . ALA A 1 279 ? 10.902 55.130 4.714 1.00 18.53 278 ALA A N 1
ATOM 2114 C CA . ALA A 1 279 ? 11.773 55.747 5.693 1.00 17.80 278 ALA A CA 1
ATOM 2115 C C . ALA A 1 279 ? 12.492 54.674 6.484 1.00 17.31 278 ALA A C 1
ATOM 2116 O O . ALA A 1 279 ? 13.659 54.827 6.799 1.00 19.45 278 ALA A O 1
ATOM 2118 N N . GLN A 1 280 ? 11.809 53.584 6.812 1.00 16.41 279 GLN A N 1
ATOM 2119 C CA . GLN A 1 280 ? 12.429 52.555 7.654 1.00 16.02 279 GLN A CA 1
ATOM 2120 C C . GLN A 1 280 ? 13.615 51.956 6.914 1.00 16.44 279 GLN A C 1
ATOM 2121 O O . GLN A 1 280 ? 14.710 51.788 7.487 1.00 14.11 279 GLN A O 1
ATOM 2127 N N . TRP A 1 281 ? 13.396 51.660 5.637 1.00 16.89 280 TRP A N 1
ATOM 2128 C CA . TRP A 1 281 ? 14.465 51.112 4.796 1.00 17.47 280 TRP A CA 1
ATOM 2129 C C . TRP A 1 281 ? 15.649 52.107 4.624 1.00 17.57 280 TRP A C 1
ATOM 2130 O O . TRP A 1 281 ? 16.790 51.697 4.799 1.00 19.07 280 TRP A O 1
ATOM 2141 N N . GLU A 1 282 ? 15.367 53.382 4.316 1.00 16.84 281 GLU A N 1
ATOM 2142 C CA A GLU A 1 282 ? 16.376 54.450 4.160 0.50 16.85 281 GLU A CA 1
ATOM 2143 C CA B GLU A 1 282 ? 16.454 54.341 4.110 0.50 16.89 281 GLU A CA 1
ATOM 2144 C C . GLU A 1 282 ? 17.281 54.527 5.393 1.00 17.38 281 GLU A C 1
ATOM 2145 O O . GLU A 1 282 ? 18.503 54.597 5.299 1.00 15.80 281 GLU A O 1
ATOM 2156 N N . LEU A 1 283 ? 16.653 54.536 6.574 1.00 18.05 282 LEU A N 1
ATOM 2157 C CA . LEU A 1 283 ? 17.407 54.664 7.815 1.00 18.26 282 LEU A CA 1
ATOM 2158 C C . LEU A 1 283 ? 18.314 53.470 7.992 1.00 19.16 282 LEU A C 1
ATOM 2159 O O . LEU A 1 283 ? 19.520 53.638 8.217 1.00 20.19 282 LEU A O 1
ATOM 2164 N N . GLY A 1 284 ? 17.729 52.279 7.885 1.00 20.09 283 GLY A N 1
ATOM 2165 C CA . GLY A 1 284 ? 18.455 51.017 8.061 1.00 20.56 283 GLY A CA 1
ATOM 2166 C C . GLY A 1 284 ? 19.635 50.906 7.097 1.00 20.44 283 GLY A C 1
ATOM 2167 O O . GLY A 1 284 ? 20.754 50.570 7.499 1.00 19.41 283 GLY A O 1
ATOM 2168 N N . ASN A 1 285 ? 19.390 51.205 5.828 1.00 20.48 284 ASN A N 1
ATOM 2169 C CA . ASN A 1 285 ? 20.462 51.160 4.850 1.00 20.98 284 ASN A CA 1
ATOM 2170 C C . ASN A 1 285 ? 21.545 52.178 5.157 1.00 19.61 284 ASN A C 1
ATOM 2171 O O . ASN A 1 285 ? 22.723 51.853 5.073 1.00 20.13 284 ASN A O 1
ATOM 2176 N N . ARG A 1 286 ? 21.162 53.388 5.555 1.00 18.92 285 ARG A N 1
ATOM 2177 C CA . ARG A 1 286 ? 22.151 54.444 5.817 1.00 19.04 285 ARG A CA 1
ATOM 2178 C C . ARG A 1 286 ? 22.980 54.137 7.047 1.00 18.69 285 ARG A C 1
ATOM 2179 O O . ARG A 1 286 ? 24.173 54.347 7.034 1.00 19.15 285 ARG A O 1
ATOM 2187 N N . VAL A 1 287 ? 22.337 53.638 8.100 1.00 19.18 286 VAL A N 1
ATOM 2188 C CA . VAL A 1 287 ? 23.036 53.211 9.320 1.00 17.73 286 VAL A CA 1
ATOM 2189 C C . VAL A 1 287 ? 23.970 52.012 9.023 1.00 18.82 286 VAL A C 1
ATOM 2190 O O . VAL A 1 287 ? 25.109 51.979 9.489 1.00 19.11 286 VAL A O 1
ATOM 2194 N N . ARG A 1 288 ? 23.498 51.034 8.252 1.00 18.36 287 ARG A N 1
ATOM 2195 C CA . ARG A 1 288 ? 24.345 49.894 7.877 1.00 17.86 287 ARG A CA 1
ATOM 2196 C C . ARG A 1 288 ? 25.596 50.309 7.084 1.00 18.07 287 ARG A C 1
ATOM 2197 O O . ARG A 1 288 ? 26.639 49.687 7.205 1.00 18.05 287 ARG A O 1
ATOM 2205 N N . LYS A 1 289 ? 25.449 51.326 6.246 1.00 18.88 288 LYS A N 1
ATOM 2206 C CA . LYS A 1 289 ? 26.518 51.835 5.405 1.00 19.70 288 LYS A CA 1
ATOM 2207 C C . LYS A 1 289 ? 27.577 52.476 6.280 1.00 19.47 288 LYS A C 1
ATOM 2208 O O . LYS A 1 289 ? 28.763 52.255 6.048 1.00 19.85 288 LYS A O 1
ATOM 2214 N N . VAL A 1 290 ? 27.146 53.266 7.269 1.00 18.26 289 VAL A N 1
ATOM 2215 C CA . VAL A 1 290 ? 28.052 53.921 8.219 1.00 16.71 289 VAL A CA 1
ATOM 2216 C C . VAL A 1 290 ? 28.924 52.867 8.916 1.00 16.00 289 VAL A C 1
ATOM 2217 O O . VAL A 1 290 ? 30.115 53.070 9.097 1.00 16.01 289 VAL A O 1
ATOM 2221 N N . LEU A 1 291 ? 28.332 51.732 9.277 1.00 15.99 290 LEU A N 1
ATOM 2222 C CA . LEU A 1 291 ? 29.051 50.665 9.966 1.00 15.63 290 LEU A CA 1
ATOM 2223 C C . LEU A 1 291 ? 30.044 49.973 9.044 1.00 15.61 290 LEU A C 1
ATOM 2224 O O . LEU A 1 291 ? 31.206 49.845 9.395 1.00 16.31 290 LEU A O 1
ATOM 2229 N N . THR A 1 292 ? 29.599 49.541 7.867 1.00 16.00 291 THR A N 1
ATOM 2230 C CA . THR A 1 292 ? 30.485 48.877 6.905 1.00 16.26 291 THR A CA 1
ATOM 2231 C C . THR A 1 292 ? 31.612 49.809 6.431 1.00 17.65 291 THR A C 1
ATOM 2232 O O . THR A 1 292 ? 32.734 49.344 6.192 1.00 17.16 291 THR A O 1
ATOM 2236 N N . ASP A 1 293 ? 31.322 51.109 6.331 1.00 18.83 292 ASP A N 1
ATOM 2237 C CA . ASP A 1 293 ? 32.331 52.130 6.015 1.00 19.91 292 ASP A CA 1
ATOM 2238 C C . ASP A 1 293 ? 33.460 52.176 7.047 1.00 20.31 292 ASP A C 1
ATOM 2239 O O . ASP A 1 293 ? 34.578 52.524 6.693 1.00 20.83 292 ASP A O 1
ATOM 2244 N N . LYS A 1 294 ? 33.152 51.863 8.308 1.00 20.83 293 LYS A N 1
ATOM 2245 C CA . LYS A 1 294 ? 34.136 51.821 9.399 1.00 21.16 293 LYS A CA 1
ATOM 2246 C C . LYS A 1 294 ? 34.691 50.390 9.626 1.00 21.32 293 LYS A C 1
ATOM 2247 O O . LYS A 1 294 ? 35.372 50.132 10.630 1.00 22.02 293 LYS A O 1
ATOM 2251 N N . GLY A 1 295 ? 34.431 49.476 8.690 1.00 19.84 294 GLY A N 1
ATOM 2252 C CA . GLY A 1 295 ? 34.918 48.114 8.789 1.00 19.93 294 GLY A CA 1
ATOM 2253 C C . GLY A 1 295 ? 34.186 47.198 9.761 1.00 20.67 294 GLY A C 1
ATOM 2254 O O . GLY A 1 295 ? 34.692 46.128 10.076 1.00 22.32 294 GLY A O 1
ATOM 2255 N N . ILE A 1 296 ? 32.992 47.589 10.209 1.00 20.50 295 ILE A N 1
ATOM 2256 C CA . ILE A 1 296 ? 32.204 46.817 11.170 1.00 20.07 295 ILE A CA 1
ATOM 2257 C C . ILE A 1 296 ? 31.236 45.906 10.380 1.00 20.21 295 ILE A C 1
ATOM 2258 O O . ILE A 1 296 ? 30.385 46.423 9.654 1.00 21.50 295 ILE A O 1
ATOM 2263 N N . GLU A 1 297 ? 31.361 44.578 10.530 1.00 18.25 296 GLU A N 1
ATOM 2264 C CA A GLU A 1 297 ? 30.634 43.564 9.748 0.40 18.22 296 GLU A CA 1
ATOM 2265 C CA B GLU A 1 297 ? 30.574 43.703 9.666 0.60 18.08 296 GLU A CA 1
ATOM 2266 C C . GLU A 1 297 ? 29.227 43.249 10.276 1.00 18.10 296 GLU A C 1
ATOM 2267 O O . GLU A 1 297 ? 29.033 43.149 11.494 1.00 17.63 296 GLU A O 1
ATOM 2278 N N . SER A 1 298 ? 28.272 43.043 9.373 1.00 17.50 297 SER A N 1
ATOM 2279 C CA . SER A 1 298 ? 26.917 42.642 9.701 1.00 16.75 297 SER A CA 1
ATOM 2280 C C . SER A 1 298 ? 26.842 41.159 10.057 1.00 16.94 297 SER A C 1
ATOM 2281 O O . SER A 1 298 ? 27.498 40.325 9.428 1.00 18.82 297 SER A O 1
ATOM 2284 N N . VAL A 1 299 ? 26.041 40.846 11.071 1.00 16.73 298 VAL A N 1
ATOM 2285 C CA . VAL A 1 299 ? 25.721 39.466 11.442 1.00 15.73 298 VAL A CA 1
ATOM 2286 C C . VAL A 1 299 ? 24.669 38.853 10.496 1.00 16.49 298 VAL A C 1
ATOM 2287 O O . VAL A 1 299 ? 24.559 37.633 10.421 1.00 16.97 298 VAL A O 1
ATOM 2291 N N . ALA A 1 300 ? 23.898 39.688 9.784 1.00 17.01 299 ALA A N 1
ATOM 2292 C CA . ALA A 1 300 ? 22.906 39.217 8.786 1.00 16.70 299 ALA A CA 1
ATOM 2293 C C . ALA A 1 300 ? 23.542 39.231 7.419 1.00 16.87 299 ALA A C 1
ATOM 2294 O O . ALA A 1 300 ? 24.139 40.241 7.023 1.00 16.41 299 ALA A O 1
ATOM 2296 N N . ALA A 1 301 ? 23.428 38.108 6.707 1.00 16.17 300 ALA A N 1
ATOM 2297 C CA . ALA A 1 301 ? 24.055 37.959 5.403 1.00 15.01 300 ALA A CA 1
ATOM 2298 C C . ALA A 1 301 ? 23.382 38.833 4.357 1.00 15.65 300 ALA A C 1
ATOM 2299 O O . ALA A 1 301 ? 22.226 39.217 4.504 1.00 15.47 300 ALA A O 1
ATOM 2301 N N . GLU A 1 302 ? 24.124 39.136 3.304 1.00 17.58 301 GLU A N 1
ATOM 2302 C CA A GLU A 1 302 ? 23.672 39.985 2.211 0.60 18.66 301 GLU A CA 1
ATOM 2303 C CA B GLU A 1 302 ? 23.625 40.020 2.236 0.40 18.63 301 GLU A CA 1
ATOM 2304 C C . GLU A 1 302 ? 22.311 39.471 1.714 1.00 19.18 301 GLU A C 1
ATOM 2305 O O . GLU A 1 302 ? 22.160 38.270 1.508 1.00 18.84 301 GLU A O 1
ATOM 2316 N N . GLY A 1 303 ? 21.339 40.371 1.551 1.00 19.47 302 GLY A N 1
ATOM 2317 C CA . GLY A 1 303 ? 19.990 39.998 1.128 1.00 20.39 302 GLY A CA 1
ATOM 2318 C C . GLY A 1 303 ? 19.006 39.712 2.264 1.00 20.37 302 GLY A C 1
ATOM 2319 O O . GLY A 1 303 ? 17.795 39.608 2.023 1.00 19.50 302 GLY A O 1
ATOM 2320 N N . PHE A 1 304 ? 19.511 39.568 3.492 1.00 20.33 303 PHE A N 1
ATOM 2321 C CA . PHE A 1 304 ? 18.671 39.289 4.661 1.00 19.70 303 PHE A CA 1
ATOM 2322 C C . PHE A 1 304 ? 18.880 40.330 5.754 1.00 19.82 303 PHE A C 1
ATOM 2323 O O . PHE A 1 304 ? 18.525 40.110 6.913 1.00 20.26 303 PHE A O 1
ATOM 2331 N N . GLU A 1 305 ? 19.374 41.498 5.367 1.00 19.50 304 GLU A N 1
ATOM 2332 C CA . GLU A 1 305 ? 19.666 42.563 6.309 1.00 19.20 304 GLU A CA 1
ATOM 2333 C C . GLU A 1 305 ? 18.414 43.376 6.672 1.00 17.99 304 GLU A C 1
ATOM 2334 O O . GLU A 1 305 ? 17.878 44.097 5.830 1.00 18.41 304 GLU A O 1
ATOM 2340 N N . ALA A 1 306 ? 17.982 43.278 7.935 1.00 17.71 305 ALA A N 1
ATOM 2341 C CA . ALA A 1 306 ? 16.797 43.985 8.452 1.00 16.71 305 ALA A CA 1
ATOM 2342 C C . ALA A 1 306 ? 17.079 45.471 8.618 1.00 16.44 305 ALA A C 1
ATOM 2343 O O . ALA A 1 306 ? 18.157 45.824 9.068 1.00 19.09 305 ALA A O 1
ATOM 2345 N N . PRO A 1 307 ? 16.106 46.333 8.300 1.00 14.86 306 PRO A N 1
ATOM 2346 C CA . PRO A 1 307 ? 16.278 47.775 8.499 1.00 17.17 306 PRO A CA 1
ATOM 2347 C C . PRO A 1 307 ? 16.040 48.316 9.922 1.00 17.44 306 PRO A C 1
ATOM 2348 O O . PRO A 1 307 ? 16.663 49.296 10.301 1.00 19.55 306 PRO A O 1
ATOM 2352 N N . GLY A 1 308 ? 15.113 47.741 10.671 1.00 17.32 307 GLY A N 1
ATOM 2353 C CA . GLY A 1 308 ? 14.763 48.266 12.004 1.00 16.58 307 GLY A CA 1
ATOM 2354 C C . GLY A 1 308 ? 15.657 47.784 13.120 1.00 16.95 307 GLY A C 1
ATOM 2355 O O . GLY A 1 308 ? 15.635 48.326 14.225 1.00 17.14 307 GLY A O 1
ATOM 2356 N N . VAL A 1 309 ? 16.397 46.713 12.862 1.00 17.58 308 VAL A N 1
ATOM 2357 C CA . VAL A 1 309 ? 17.332 46.144 13.821 1.00 16.15 308 VAL A CA 1
ATOM 2358 C C . VAL A 1 309 ? 18.613 45.887 13.038 1.00 16.20 308 VAL A C 1
ATOM 2359 O O . VAL A 1 309 ? 18.579 45.211 11.999 1.00 16.85 308 VAL A O 1
ATOM 2363 N N . VAL A 1 310 ? 19.730 46.431 13.517 1.00 15.82 309 VAL A N 1
ATOM 2364 C CA . VAL A 1 310 ? 21.024 46.214 12.897 1.00 14.75 309 VAL A CA 1
ATOM 2365 C C . VAL A 1 310 ? 21.949 45.566 13.919 1.00 16.29 309 VAL A C 1
ATOM 2366 O O . VAL A 1 310 ? 22.218 46.167 14.946 1.00 17.66 309 VAL A O 1
ATOM 2370 N N . VAL A 1 311 ? 22.402 44.337 13.646 1.00 16.50 310 VAL A N 1
ATOM 2371 C CA . VAL A 1 311 ? 23.270 43.590 14.538 1.00 15.40 310 VAL A CA 1
ATOM 2372 C C . VAL A 1 311 ? 24.628 43.406 13.881 1.00 16.22 310 VAL A C 1
ATOM 2373 O O . VAL A 1 311 ? 24.729 42.869 12.780 1.00 17.38 310 VAL A O 1
ATOM 2377 N N . SER A 1 312 ? 25.684 43.851 14.559 1.00 16.91 311 SER A N 1
ATOM 2378 C CA . SER A 1 312 ? 27.047 43.824 13.985 1.00 16.12 311 SER A CA 1
ATOM 2379 C C . SER A 1 312 ? 28.038 43.081 14.859 1.00 16.38 311 SER A C 1
ATOM 2380 O O . SER A 1 312 ? 27.849 42.984 16.053 1.00 17.10 311 SER A O 1
ATOM 2383 N N . TYR A 1 313 ? 29.133 42.609 14.261 1.00 16.46 312 TYR A N 1
ATOM 2384 C CA . TYR A 1 313 ? 30.178 41.915 15.014 1.00 15.31 312 TYR A CA 1
ATOM 2385 C C . TYR A 1 313 ? 31.103 42.911 15.679 1.00 14.25 312 TYR A C 1
ATOM 2386 O O . TYR A 1 313 ? 31.417 43.951 15.107 1.00 14.48 312 TYR A O 1
ATOM 2395 N N . THR A 1 314 ? 31.541 42.589 16.886 1.00 13.71 313 THR A N 1
ATOM 2396 C CA . THR A 1 314 ? 32.594 43.362 17.551 1.00 13.95 313 THR A CA 1
ATOM 2397 C C . THR A 1 314 ? 33.456 42.429 18.365 1.00 15.50 313 THR A C 1
ATOM 2398 O O . THR A 1 314 ? 33.072 41.301 18.639 1.00 15.51 313 THR A O 1
ATOM 2402 N N . GLU A 1 315 ? 34.652 42.889 18.693 1.00 18.29 314 GLU A N 1
ATOM 2403 C CA . GLU A 1 315 ? 35.547 42.161 19.585 1.00 20.38 314 GLU A CA 1
ATOM 2404 C C . GLU A 1 315 ? 35.749 42.927 20.898 1.00 20.46 314 GLU A C 1
ATOM 2405 O O . GLU A 1 315 ? 36.514 42.478 21.753 1.00 23.13 314 GLU A O 1
ATOM 2411 N N . ARG A 1 316 ? 35.032 44.039 21.067 1.00 18.58 315 ARG A N 1
ATOM 2412 C CA . ARG A 1 316 ? 35.184 44.928 22.210 1.00 19.03 315 ARG A CA 1
ATOM 2413 C C . ARG A 1 316 ? 34.048 44.721 23.182 1.00 20.21 315 ARG A C 1
ATOM 2414 O O . ARG A 1 316 ? 32.889 44.864 22.796 1.00 18.77 315 ARG A O 1
ATOM 2422 N N . ASP A 1 317 ? 34.367 44.412 24.442 1.00 20.71 316 ASP A N 1
ATOM 2423 C CA A ASP A 1 317 ? 33.346 44.143 25.444 0.40 20.19 316 ASP A CA 1
ATOM 2424 C CA B ASP A 1 317 ? 33.308 44.131 25.429 0.60 20.60 316 ASP A CA 1
ATOM 2425 C C . ASP A 1 317 ? 32.467 45.376 25.684 1.00 19.74 316 ASP A C 1
ATOM 2426 O O . ASP A 1 317 ? 31.260 45.258 25.914 1.00 19.79 316 ASP A O 1
ATOM 2435 N N . ASP A 1 318 ? 33.082 46.554 25.629 1.00 18.79 317 ASP A N 1
ATOM 2436 C CA . ASP A 1 318 ? 32.357 47.792 25.881 1.00 19.39 317 ASP A CA 1
ATOM 2437 C C . ASP A 1 318 ? 31.413 48.174 24.737 1.00 19.81 317 ASP A C 1
ATOM 2438 O O . ASP A 1 318 ? 30.497 48.985 24.944 1.00 21.08 317 ASP A O 1
ATOM 2451 N N . HIS A 1 320 ? 30.051 45.476 22.812 1.00 12.87 319 HIS A N 1
ATOM 2452 C CA . HIS A 1 320 ? 29.170 44.317 22.949 1.00 14.12 319 HIS A CA 1
ATOM 2453 C C . HIS A 1 320 ? 28.136 44.420 24.097 1.00 14.95 319 HIS A C 1
ATOM 2454 O O . HIS A 1 320 ? 27.000 43.962 23.957 1.00 14.21 319 HIS A O 1
ATOM 2461 N N . LYS A 1 321 ? 28.542 44.985 25.231 1.00 16.05 320 LYS A N 1
ATOM 2462 C CA . LYS A 1 321 ? 27.636 45.213 26.361 1.00 18.57 320 LYS A CA 1
ATOM 2463 C C . LYS A 1 321 ? 26.971 46.612 26.291 1.00 18.65 320 LYS A C 1
ATOM 2464 O O . LYS A 1 321 ? 26.041 46.873 27.033 1.00 18.10 320 LYS A O 1
ATOM 2469 N N . GLY A 1 322 ? 27.442 47.491 25.395 1.00 18.93 321 GLY A N 1
ATOM 2470 C CA . GLY A 1 322 ? 26.820 48.804 25.172 1.00 18.43 321 GLY A CA 1
ATOM 2471 C C . GLY A 1 322 ? 27.366 49.961 25.975 1.00 18.90 321 GLY A C 1
ATOM 2472 O O . GLY A 1 322 ? 26.998 51.118 25.735 1.00 20.27 321 GLY A O 1
ATOM 2473 N N . SER A 1 323 ? 28.272 49.688 26.899 1.00 19.02 322 SER A N 1
ATOM 2474 C CA . SER A 1 323 ? 28.771 50.752 27.772 1.00 20.51 322 SER A CA 1
ATOM 2475 C C . SER A 1 323 ? 29.455 51.896 27.032 1.00 19.90 322 SER A C 1
ATOM 2476 O O . SER A 1 323 ? 29.278 53.056 27.419 1.00 18.58 322 SER A O 1
ATOM 2479 N N . ALA A 1 324 ? 30.205 51.573 25.972 1.00 19.68 323 ALA A N 1
ATOM 2480 C CA . ALA A 1 324 ? 30.910 52.596 25.174 1.00 20.19 323 ALA A CA 1
ATOM 2481 C C . ALA A 1 324 ? 29.947 53.593 24.474 1.00 19.69 323 ALA A C 1
ATOM 2482 O O . ALA A 1 324 ? 30.220 54.804 24.396 1.00 19.03 323 ALA A O 1
ATOM 2484 N N . PHE A 1 325 ? 28.826 53.075 23.970 1.00 19.37 324 PHE A N 1
ATOM 2485 C CA . PHE A 1 325 ? 27.777 53.917 23.380 1.00 18.42 324 PHE A CA 1
ATOM 2486 C C . PHE A 1 325 ? 27.081 54.755 24.440 1.00 18.22 324 PHE A C 1
ATOM 2487 O O . PHE A 1 325 ? 26.767 55.908 24.188 1.00 18.64 324 PHE A O 1
ATOM 2495 N N . ALA A 1 326 ? 26.851 54.169 25.618 1.00 19.27 325 ALA A N 1
ATOM 2496 C CA . ALA A 1 326 ? 26.290 54.897 26.760 1.00 19.24 325 ALA A CA 1
ATOM 2497 C C . ALA A 1 326 ? 27.188 56.067 27.156 1.00 19.86 325 ALA A C 1
ATOM 2498 O O . ALA A 1 326 ? 26.684 57.144 27.435 1.00 19.89 325 ALA A O 1
ATOM 2500 N N . GLU A 1 327 ? 28.506 55.875 27.156 1.00 21.70 326 GLU A N 1
ATOM 2501 C CA . GLU A 1 327 ? 29.461 56.998 27.393 1.00 22.51 326 GLU A CA 1
ATOM 2502 C C . GLU A 1 327 ? 29.290 58.157 26.396 1.00 21.50 326 GLU A C 1
ATOM 2503 O O . GLU A 1 327 ? 29.407 59.317 26.775 1.00 21.21 326 GLU A O 1
ATOM 2509 N N . ALA A 1 328 ? 28.986 57.817 25.143 1.00 21.13 327 ALA A N 1
ATOM 2510 C CA . ALA A 1 328 ? 28.719 58.772 24.070 1.00 20.01 327 ALA A CA 1
ATOM 2511 C C . ALA A 1 328 ? 27.255 59.265 24.009 1.00 19.93 327 ALA A C 1
ATOM 2512 O O . ALA A 1 328 ? 26.882 59.963 23.070 1.00 21.07 327 ALA A O 1
ATOM 2514 N N . GLY A 1 329 ? 26.422 58.870 24.974 1.00 19.38 328 GLY A N 1
ATOM 2515 C CA . GLY A 1 329 ? 25.057 59.381 25.116 1.00 18.37 328 GLY A CA 1
ATOM 2516 C C . GLY A 1 329 ? 23.959 58.604 24.411 1.00 17.81 328 GLY A C 1
ATOM 2517 O O . GLY A 1 329 ? 22.868 59.147 24.202 1.00 17.11 328 GLY A O 1
ATOM 2518 N N . LEU A 1 330 ? 24.234 57.341 24.068 1.00 17.39 329 LEU A N 1
ATOM 2519 C CA . LEU A 1 330 ? 23.281 56.497 23.345 1.00 17.92 329 LEU A CA 1
ATOM 2520 C C . LEU A 1 330 ? 22.971 55.214 24.070 1.00 16.38 329 LEU A C 1
ATOM 2521 O O . LEU A 1 330 ? 23.853 54.568 24.597 1.00 14.58 329 LEU A O 1
ATOM 2526 N N . GLN A 1 331 ? 21.704 54.839 24.038 1.00 16.26 330 GLN A N 1
ATOM 2527 C CA . GLN A 1 331 ? 21.264 53.579 24.567 1.00 16.14 330 GLN A CA 1
ATOM 2528 C C . GLN A 1 331 ? 21.164 52.610 23.394 1.00 16.83 330 GLN A C 1
ATOM 2529 O O . GLN A 1 331 ? 20.377 52.828 22.476 1.00 16.82 330 GLN A O 1
ATOM 2535 N N . ILE A 1 332 ? 21.992 51.570 23.405 1.00 16.21 331 ILE A N 1
ATOM 2536 C CA . ILE A 1 332 ? 21.877 50.499 22.432 1.00 15.39 331 ILE A CA 1
ATOM 2537 C C . ILE A 1 332 ? 21.426 49.239 23.181 1.00 14.59 331 ILE A C 1
ATOM 2538 O O . ILE A 1 332 ? 21.046 49.319 24.346 1.00 14.87 331 ILE A O 1
ATOM 2543 N N . ALA A 1 333 ? 21.428 48.106 22.494 1.00 15.20 332 ALA A N 1
ATOM 2544 C CA . ALA A 1 333 ? 21.085 46.797 23.063 1.00 14.01 332 ALA A CA 1
ATOM 2545 C C . ALA A 1 333 ? 22.363 45.935 23.026 1.00 14.34 332 ALA A C 1
ATOM 2546 O O . ALA A 1 333 ? 23.028 45.861 21.987 1.00 14.54 332 ALA A O 1
ATOM 2548 N N . ALA A 1 334 ? 22.705 45.301 24.152 1.00 14.28 333 ALA A N 1
ATOM 2549 C CA . ALA A 1 334 ? 23.830 44.376 24.219 1.00 14.93 333 ALA A CA 1
ATOM 2550 C C . ALA A 1 334 ? 23.582 43.211 23.292 1.00 16.31 333 ALA A C 1
ATOM 2551 O O . ALA A 1 334 ? 22.430 42.798 23.102 1.00 17.81 333 ALA A O 1
ATOM 2553 N N . GLY A 1 335 ? 24.658 42.681 22.722 1.00 16.53 334 GLY A N 1
ATOM 2554 C CA . GLY A 1 335 ? 24.582 41.487 21.892 1.00 16.63 334 GLY A CA 1
ATOM 2555 C C . GLY A 1 335 ? 24.097 40.317 22.715 1.00 16.02 334 GLY A C 1
ATOM 2556 O O . GLY A 1 335 ? 24.381 40.247 23.904 1.00 14.05 334 GLY A O 1
ATOM 2557 N N . VAL A 1 336 ? 23.328 39.423 22.095 1.00 15.81 335 VAL A N 1
ATOM 2558 C CA . VAL A 1 336 ? 22.854 38.215 22.783 1.00 16.55 335 VAL A CA 1
ATOM 2559 C C . VAL A 1 336 ? 23.120 36.990 21.890 1.00 15.60 335 VAL A C 1
ATOM 2560 O O . VAL A 1 336 ? 23.408 37.154 20.714 1.00 14.97 335 VAL A O 1
ATOM 2564 N N . PRO A 1 337 ? 23.025 35.768 22.428 1.00 16.50 336 PRO A N 1
ATOM 2565 C CA . PRO A 1 337 ? 23.246 34.593 21.570 1.00 15.92 336 PRO A CA 1
ATOM 2566 C C . PRO A 1 337 ? 22.114 34.346 20.568 1.00 15.16 336 PRO A C 1
ATOM 2567 O O . PRO A 1 337 ? 21.032 34.932 20.692 1.00 12.33 336 PRO A O 1
ATOM 2571 N N . LEU A 1 338 ? 22.381 33.468 19.596 1.00 15.49 337 LEU A N 1
ATOM 2572 C CA . LEU A 1 338 ? 21.394 33.076 18.572 1.00 15.72 337 LEU A CA 1
ATOM 2573 C C . LEU A 1 338 ? 20.749 31.738 18.843 1.00 14.55 337 LEU A C 1
ATOM 2574 O O . LEU A 1 338 ? 19.618 31.524 18.448 1.00 15.15 337 LEU A O 1
ATOM 2579 N N . LYS A 1 339 ? 21.469 30.859 19.531 1.00 14.57 338 LYS A N 1
ATOM 2580 C CA . LYS A 1 339 ? 21.061 29.482 19.771 1.00 14.90 338 LYS A CA 1
ATOM 2581 C C . LYS A 1 339 ? 20.946 28.746 18.436 1.00 14.20 338 LYS A C 1
ATOM 2582 O O . LYS A 1 339 ? 20.077 27.897 18.285 1.00 14.59 338 LYS A O 1
ATOM 2588 N N . VAL A 1 340 ? 21.829 29.070 17.473 1.00 13.29 339 VAL A N 1
ATOM 2589 C CA . VAL A 1 340 ? 21.865 28.373 16.166 1.00 13.97 339 VAL A CA 1
ATOM 2590 C C . VAL A 1 340 ? 23.149 27.558 15.936 1.00 15.19 339 VAL A C 1
ATOM 2591 O O . VAL A 1 340 ? 23.402 27.093 14.813 1.00 16.37 339 VAL A O 1
ATOM 2595 N N . GLY A 1 341 ? 23.915 27.316 17.009 1.00 15.52 340 GLY A N 1
ATOM 2596 C CA . GLY A 1 341 ? 25.190 26.606 16.903 1.00 14.50 340 GLY A CA 1
ATOM 2597 C C . GLY A 1 341 ? 26.302 27.551 16.472 1.00 14.88 340 GLY A C 1
ATOM 2598 O O . GLY A 1 341 ? 27.316 27.122 15.915 1.00 11.65 340 GLY A O 1
ATOM 2599 N N . GLU A 1 342 ? 26.107 28.849 16.738 1.00 15.98 341 GLU A N 1
ATOM 2600 C CA . GLU A 1 342 ? 27.101 29.861 16.426 1.00 16.15 341 GLU A CA 1
ATOM 2601 C C . GLU A 1 342 ? 28.409 29.518 17.147 1.00 17.10 341 GLU A C 1
ATOM 2602 O O . GLU A 1 342 ? 28.407 28.773 18.141 1.00 15.84 341 GLU A O 1
ATOM 2608 N N . PRO A 1 343 ? 29.540 30.032 16.642 1.00 19.01 342 PRO A N 1
ATOM 2609 C CA . PRO A 1 343 ? 30.783 29.682 17.298 1.00 20.15 342 PRO A CA 1
ATOM 2610 C C . PRO A 1 343 ? 30.916 30.238 18.730 1.00 21.98 342 PRO A C 1
ATOM 2611 O O . PRO A 1 343 ? 30.098 31.062 19.174 1.00 20.13 342 PRO A O 1
ATOM 2615 N N . ASP A 1 344 ? 31.919 29.732 19.455 1.00 23.78 343 ASP A N 1
ATOM 2616 C CA . ASP A 1 344 ? 32.154 30.142 20.849 1.00 25.04 343 ASP A CA 1
ATOM 2617 C C . ASP A 1 344 ? 32.615 31.606 20.969 1.00 23.79 343 ASP A C 1
ATOM 2618 O O . ASP A 1 344 ? 32.286 32.280 21.938 1.00 23.85 343 ASP A O 1
ATOM 2623 N N . ASN A 1 345 ? 33.325 32.099 19.964 1.00 22.87 344 ASN A N 1
ATOM 2624 C CA . ASN A 1 345 ? 33.790 33.489 19.936 1.00 23.41 344 ASN A CA 1
ATOM 2625 C C . ASN A 1 345 ? 32.745 34.523 19.437 1.00 22.76 344 ASN A C 1
ATOM 2626 O O . ASN A 1 345 ? 33.110 35.685 19.187 1.00 23.71 344 ASN A O 1
ATOM 2631 N N . PHE A 1 346 ? 31.476 34.107 19.283 1.00 20.48 345 PHE A N 1
ATOM 2632 C CA . PHE A 1 346 ? 30.390 34.960 18.775 1.00 18.12 345 PHE A CA 1
ATOM 2633 C C . PHE A 1 346 ? 30.220 36.145 19.706 1.00 18.46 345 PHE A C 1
ATOM 2634 O O . PHE A 1 346 ? 29.889 35.969 20.881 1.00 18.57 345 PHE A O 1
ATOM 2642 N N . LYS A 1 347 ? 30.475 37.346 19.194 1.00 18.08 346 LYS A N 1
ATOM 2643 C CA . LYS A 1 347 ? 30.363 38.558 20.005 1.00 17.98 346 LYS A CA 1
ATOM 2644 C C . LYS A 1 347 ? 29.835 39.691 19.112 1.00 17.03 346 LYS A C 1
ATOM 2645 O O . LYS A 1 347 ? 30.352 39.915 18.004 1.00 16.63 346 LYS A O 1
ATOM 2651 N N . THR A 1 348 ? 28.755 40.340 19.568 1.00 15.48 347 THR A N 1
ATOM 2652 C CA . THR A 1 348 ? 28.007 41.283 18.762 1.00 14.47 347 THR A CA 1
ATOM 2653 C C . THR A 1 348 ? 27.444 42.449 19.577 1.00 15.78 347 THR A C 1
ATOM 2654 O O . THR A 1 348 ? 27.507 42.465 20.807 1.00 14.51 347 THR A O 1
ATOM 2658 N N . PHE A 1 349 ? 26.894 43.430 18.862 1.00 16.83 348 PHE A N 1
ATOM 2659 C CA . PHE A 1 349 ? 26.113 44.516 19.467 1.00 16.63 348 PHE A CA 1
ATOM 2660 C C . PHE A 1 349 ? 24.958 44.887 18.548 1.00 17.28 348 PHE A C 1
ATOM 2661 O O . PHE A 1 349 ? 25.015 44.643 17.332 1.00 17.93 348 PHE A O 1
ATOM 2669 N N . ARG A 1 350 ? 23.923 45.492 19.126 1.00 16.28 349 ARG A N 1
ATOM 2670 C CA . ARG A 1 350 ? 22.665 45.679 18.421 1.00 17.45 349 ARG A CA 1
ATOM 2671 C C . ARG A 1 350 ? 22.121 47.084 18.558 1.00 18.03 349 ARG A C 1
ATOM 2672 O O . ARG A 1 350 ? 22.258 47.691 19.619 1.00 19.38 349 ARG A O 1
ATOM 2680 N N . LEU A 1 351 ? 21.502 47.565 17.480 1.00 17.28 350 LEU A N 1
ATOM 2681 C CA . LEU A 1 351 ? 20.903 48.888 17.397 1.00 18.79 350 LEU A CA 1
ATOM 2682 C C . LEU A 1 351 ? 19.476 48.697 16.937 1.00 18.61 350 LEU A C 1
ATOM 2683 O O . LEU A 1 351 ? 19.219 47.859 16.064 1.00 18.60 350 LEU A O 1
ATOM 2688 N N . GLY A 1 352 ? 18.558 49.451 17.538 1.00 18.36 351 GLY A N 1
ATOM 2689 C CA . GLY A 1 352 ? 17.167 49.482 17.094 1.00 17.51 351 GLY A CA 1
ATOM 2690 C C . GLY A 1 352 ? 16.937 50.835 16.461 1.00 17.27 351 GLY A C 1
ATOM 2691 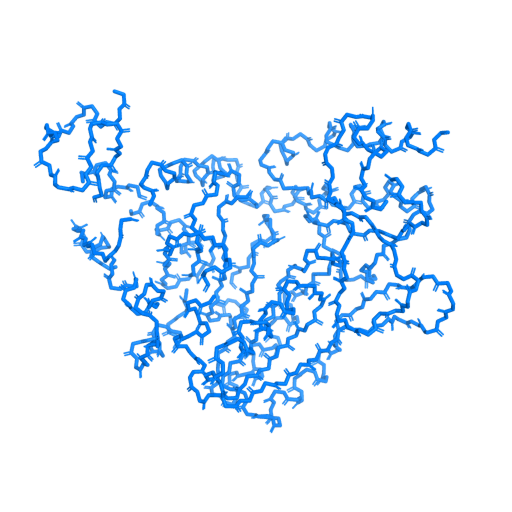O O . GLY A 1 352 ? 17.401 51.864 16.971 1.00 16.64 351 GLY A O 1
ATOM 2692 N N . LEU A 1 353 ? 16.277 50.828 15.316 1.00 18.23 352 LEU A N 1
ATOM 2693 C CA . LEU A 1 353 ? 15.975 52.048 14.580 1.00 17.66 352 LEU A CA 1
ATOM 2694 C C . LEU A 1 353 ? 14.456 52.190 14.422 1.00 17.88 352 LEU A C 1
ATOM 2695 O O . LEU A 1 353 ? 13.955 52.453 13.320 1.00 16.41 352 LEU A O 1
ATOM 2700 N N . PHE A 1 354 ? 13.737 52.018 15.544 1.00 18.05 353 PHE A N 1
ATOM 2701 C CA . PHE A 1 354 ? 12.271 52.069 15.570 1.00 16.75 353 PHE A CA 1
ATOM 2702 C C . PHE A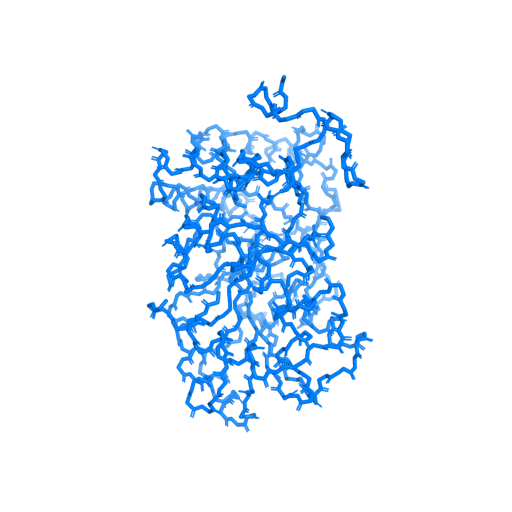 1 354 ? 11.815 53.439 15.931 1.00 17.31 353 PHE A C 1
ATOM 2703 O O . PHE A 1 354 ? 12.426 54.073 16.765 1.00 17.07 353 PHE A O 1
ATOM 2711 N N . GLY A 1 355 ? 10.733 53.891 15.303 1.00 17.69 354 GLY A N 1
ATOM 2712 C CA . GLY A 1 355 ? 10.002 54.998 15.861 1.00 17.93 354 GLY A CA 1
ATOM 2713 C C . GLY A 1 355 ? 9.681 56.144 14.960 1.00 17.04 354 GLY A C 1
ATOM 2714 O O . GLY A 1 355 ? 10.496 56.530 14.150 1.00 18.74 354 GLY A O 1
ATOM 2715 N N . LEU A 1 356 ? 8.509 56.722 15.152 1.00 14.78 355 LEU A N 1
ATOM 2716 C CA . LEU A 1 356 ? 8.107 57.842 14.346 1.00 15.78 355 LEU A CA 1
ATOM 2717 C C . LEU A 1 356 ? 9.129 58.969 14.390 1.00 16.55 355 LEU A C 1
ATOM 2718 O O . LEU A 1 356 ? 9.389 59.585 13.363 1.00 19.08 355 LEU A O 1
ATOM 2723 N N . ASP A 1 357 ? 9.752 59.222 15.532 1.00 16.69 356 ASP A N 1
ATOM 2724 C CA . ASP A 1 357 ? 10.682 60.362 15.624 1.00 18.29 356 ASP A CA 1
ATOM 2725 C C . ASP A 1 357 ? 11.994 60.176 14.886 1.00 17.95 356 ASP A C 1
ATOM 2726 O O . ASP A 1 357 ? 12.581 61.154 14.417 1.00 18.19 356 ASP A O 1
ATOM 2731 N N . LYS A 1 358 ? 12.437 58.932 14.770 1.00 17.11 357 LYS A N 1
ATOM 2732 C CA . LYS A 1 358 ? 13.594 58.604 13.972 1.00 16.43 357 LYS A CA 1
ATOM 2733 C C . LYS A 1 358 ? 13.209 58.664 12.514 1.00 16.55 357 LYS A C 1
ATOM 2734 O O . LYS A 1 358 ? 13.901 59.315 11.726 1.00 17.98 357 LYS A O 1
ATOM 2740 N N . LEU A 1 359 ? 12.097 58.025 12.148 1.00 15.07 358 LEU A N 1
ATOM 2741 C CA . LEU A 1 359 ? 11.665 58.003 10.735 1.00 14.35 358 LEU A CA 1
ATOM 2742 C C . LEU A 1 359 ? 11.238 59.363 10.112 1.00 14.61 358 LEU A C 1
ATOM 2743 O O . LEU A 1 359 ? 11.244 59.489 8.897 1.00 14.26 358 LEU A O 1
ATOM 2748 N N . THR A 1 360 ? 10.884 60.368 10.909 1.00 15.41 359 THR A N 1
ATOM 2749 C CA . THR A 1 360 ? 10.541 61.695 10.363 1.00 17.21 359 THR A CA 1
ATOM 2750 C C . THR A 1 360 ? 11.765 62.655 10.374 1.00 19.29 359 THR A C 1
ATOM 2751 O O . THR A 1 360 ? 11.717 63.779 9.792 1.00 19.78 359 THR A O 1
ATOM 2755 N N . ASP A 1 361 ? 12.878 62.181 10.955 1.00 19.94 360 ASP A N 1
ATOM 2756 C CA . ASP A 1 361 ? 14.157 62.907 10.963 1.00 19.69 360 ASP A CA 1
ATOM 2757 C C . ASP A 1 361 ? 15.291 61.907 10.684 1.00 19.46 360 ASP A C 1
ATOM 2758 O O . ASP A 1 361 ? 16.120 61.633 11.545 1.00 21.05 360 ASP A O 1
ATOM 2763 N N . ILE A 1 362 ? 15.329 61.364 9.475 1.00 18.62 361 ILE A N 1
ATOM 2764 C CA . ILE A 1 362 ? 16.352 60.367 9.125 1.00 18.09 361 ILE A CA 1
ATOM 2765 C C . ILE A 1 362 ? 17.786 60.965 9.153 1.00 18.63 361 ILE A C 1
ATOM 2766 O O . ILE A 1 362 ? 18.718 60.301 9.604 1.00 17.79 361 ILE A O 1
ATOM 2771 N N . ASP A 1 363 ? 17.953 62.206 8.682 1.00 19.73 362 ASP A N 1
ATOM 2772 C CA . ASP A 1 363 ? 19.283 62.861 8.678 1.00 19.66 362 ASP A CA 1
ATOM 2773 C C . ASP A 1 363 ? 19.839 62.960 10.083 1.00 19.01 362 ASP A C 1
ATOM 2774 O O . ASP A 1 363 ? 20.974 62.572 10.313 1.00 19.61 362 ASP A O 1
ATOM 2779 N N . GLY A 1 364 ? 19.040 63.469 11.017 1.00 17.95 363 GLY A N 1
ATOM 2780 C CA . GLY A 1 364 ? 19.474 63.609 12.404 1.00 17.46 363 GLY A CA 1
ATOM 2781 C C . GLY A 1 364 ? 19.785 62.292 13.102 1.00 17.32 363 GLY A C 1
ATOM 2782 O O . GLY A 1 364 ? 20.788 62.194 13.830 1.00 17.44 363 GLY A O 1
ATOM 2783 N N . THR A 1 365 ? 18.939 61.284 12.871 1.00 16.59 364 THR A N 1
ATOM 2784 C CA . THR A 1 365 ? 19.107 59.961 13.476 1.00 15.66 364 THR A CA 1
ATOM 2785 C C . THR A 1 365 ? 20.414 59.294 13.041 1.00 15.93 364 THR A C 1
ATOM 2786 O O . THR A 1 365 ? 21.124 58.713 13.867 1.00 16.49 364 THR A O 1
ATOM 2790 N N . VAL A 1 366 ? 20.728 59.380 11.753 1.00 15.59 365 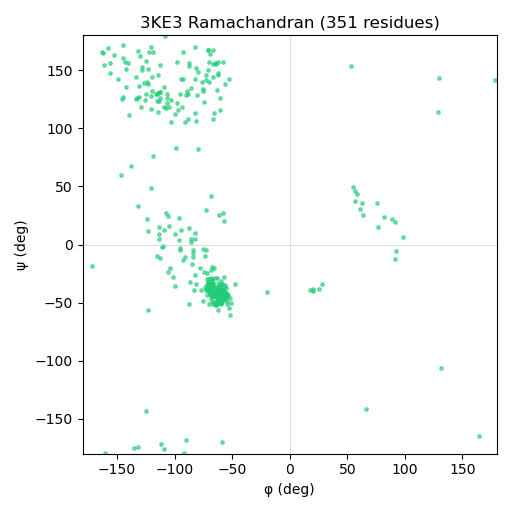VAL A N 1
ATOM 2791 C CA . VAL A 1 366 ? 22.025 58.913 11.236 1.00 14.61 365 VAL A CA 1
ATOM 2792 C C . VAL A 1 366 ? 23.193 59.742 11.832 1.00 14.35 365 VAL A C 1
ATOM 2793 O O . VAL A 1 366 ? 24.127 59.169 12.398 1.00 15.71 365 VAL A O 1
ATOM 2797 N N . GLU A 1 367 ? 23.108 61.066 11.746 1.00 13.42 366 GLU A N 1
ATOM 2798 C CA A GLU A 1 367 ? 24.190 61.962 12.227 0.60 14.07 366 GLU A CA 1
ATOM 2799 C CA B GLU A 1 367 ? 24.184 61.951 12.217 0.40 14.04 366 GLU A CA 1
ATOM 2800 C C . GLU A 1 367 ? 24.515 61.731 13.702 1.00 14.58 366 GLU A C 1
ATOM 2801 O O . GLU A 1 367 ? 25.698 61.647 14.079 1.00 13.25 366 GLU A O 1
ATOM 2812 N N . ARG A 1 368 ? 23.475 61.621 14.544 1.00 15.54 367 ARG A N 1
ATOM 2813 C CA . ARG A 1 368 ? 23.688 61.396 15.986 1.00 16.63 367 ARG A CA 1
ATOM 2814 C C . ARG A 1 368 ? 24.296 60.012 16.217 1.00 17.02 367 ARG A C 1
ATOM 2815 O O . ARG A 1 368 ? 25.121 59.826 17.121 1.00 15.85 367 ARG A O 1
ATOM 2823 N N . PHE A 1 369 ? 23.917 59.043 15.390 1.00 16.93 368 PHE A N 1
ATOM 2824 C CA . PHE A 1 369 ? 24.527 57.745 15.521 1.00 17.29 368 PHE A CA 1
ATOM 2825 C C . PHE A 1 369 ? 26.004 57.812 15.111 1.00 18.63 368 PHE A C 1
ATOM 2826 O O . PHE A 1 369 ? 26.866 57.304 15.838 1.00 19.04 368 PHE A O 1
ATOM 2834 N N . GLU A 1 370 ? 26.284 58.457 13.973 1.00 20.86 369 GLU A N 1
ATOM 2835 C CA . GLU A 1 370 ? 27.670 58.682 13.500 1.00 21.65 369 GLU A CA 1
ATOM 2836 C C . GLU A 1 370 ? 28.614 59.326 14.508 1.00 20.99 369 GLU A C 1
ATOM 2837 O O . GLU A 1 370 ? 29.694 58.783 14.745 1.00 21.81 369 GLU A O 1
ATOM 2843 N N . LYS A 1 371 ? 28.236 60.484 15.055 1.00 20.05 370 LYS A N 1
ATOM 2844 C CA . LYS A 1 371 ? 29.041 61.150 16.099 1.00 18.92 370 LYS A CA 1
ATOM 2845 C C . LYS A 1 371 ? 29.364 60.181 17.243 1.00 18.18 370 LYS A C 1
ATOM 2846 O O . LYS A 1 371 ? 30.502 60.110 17.675 1.00 15.85 370 LYS A O 1
ATOM 2852 N N . ALA A 1 372 ? 28.355 59.436 17.718 1.00 16.90 371 ALA A N 1
ATOM 2853 C CA . ALA A 1 372 ? 28.564 58.478 18.799 1.00 16.12 371 ALA A CA 1
ATOM 2854 C C . ALA A 1 372 ? 29.539 57.363 18.396 1.00 15.91 371 ALA A C 1
ATOM 2855 O O . ALA A 1 372 ? 30.492 57.069 19.126 1.00 13.96 371 ALA A O 1
ATOM 2857 N N . LEU A 1 373 ? 29.291 56.747 17.240 1.00 17.20 372 LEU A N 1
ATOM 2858 C CA . LEU A 1 373 ? 30.167 55.688 16.727 1.00 17.18 372 LEU A CA 1
ATOM 2859 C C . LEU A 1 373 ? 31.605 56.184 16.593 1.00 17.17 372 LEU A C 1
ATOM 2860 O O . LEU A 1 373 ? 32.532 55.464 16.949 1.00 17.94 372 LEU A O 1
ATOM 2865 N N . ASP A 1 374 ? 31.778 57.405 16.090 1.00 16.56 373 ASP A N 1
ATOM 2866 C CA . ASP A 1 374 ? 33.100 58.033 15.990 1.00 16.56 373 ASP A CA 1
ATOM 2867 C C . ASP A 1 374 ? 33.792 58.184 17.376 1.00 15.33 373 ASP A C 1
ATOM 2868 O O . ASP A 1 374 ? 34.962 57.817 17.536 1.00 13.84 373 ASP A O 1
ATOM 2873 N N . GLU A 1 375 ? 33.073 58.728 18.358 1.00 15.14 374 GLU A N 1
ATOM 2874 C CA . GLU A 1 375 ? 33.574 58.796 19.728 1.00 16.67 374 GLU A CA 1
ATOM 2875 C C . GLU A 1 375 ? 33.978 57.405 20.268 1.00 16.85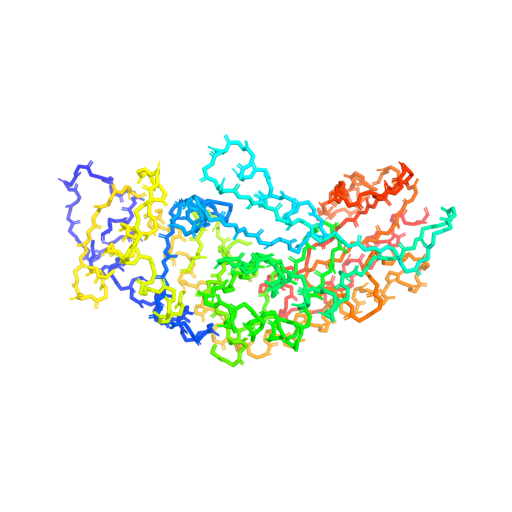 374 GLU A C 1
ATOM 2876 O O . GLU A 1 375 ? 35.053 57.258 20.827 1.00 16.08 374 GLU A O 1
ATOM 2882 N N . VAL A 1 376 ? 33.142 56.385 20.045 1.00 17.64 375 VAL A N 1
ATOM 2883 C CA . VAL A 1 376 ? 33.434 54.999 20.479 1.00 17.05 375 VAL A CA 1
ATOM 2884 C C . VAL A 1 376 ? 34.730 54.447 19.854 1.00 16.73 375 VAL A C 1
ATOM 2885 O O . VAL A 1 376 ? 35.610 53.946 20.556 1.00 16.46 375 VAL A O 1
ATOM 2889 N N . LEU A 1 377 ? 34.844 54.561 18.537 1.00 16.55 376 LEU A N 1
ATOM 2890 C CA . LEU A 1 377 ? 36.012 54.078 17.813 1.00 17.61 376 LEU A CA 1
ATOM 2891 C C . LEU A 1 377 ? 37.309 54.938 17.967 1.00 18.84 376 LEU A C 1
ATOM 2892 O O . LEU A 1 377 ? 38.373 54.476 17.564 1.00 19.74 376 LEU A O 1
ATOM 2897 N N . ALA A 1 378 ? 37.233 56.134 18.565 1.00 19.11 377 ALA A N 1
ATOM 2898 C CA . ALA A 1 378 ? 38.364 57.076 18.617 1.00 20.60 377 ALA A CA 1
ATOM 2899 C C . ALA A 1 378 ? 39.552 56.678 19.523 1.00 22.22 377 ALA A C 1
ATOM 2900 O O . ALA A 1 378 ? 39.369 56.077 20.586 1.00 23.22 377 ALA A O 1
#

Nearest PDB structures (foldseek):
  3ke3-assembly1_A-2  TM=1.002E+00  e=1.969E-71  Psychrobacter arcticus 273-4
  2dr1-assembly1_B  TM=8.293E-01  e=1.964E-20  Pyrococcus horikoshii OT3
  1vjo-assembly1_A-2  TM=8.249E-01  e=5.514E-20  Nostoc sp. PCC 7120 = FACHB-418
  1m32-assembly3_E  TM=7.629E-01  e=6.998E-21  Salmonella enterica subsp. enterica serovar Typhimurium
  6pk3-assembly1_B  TM=8.250E-01  e=4.065E-18  Arabidopsis thaliana

Sequence (362 aa):
DIDPNGLLEYSVVYTDRALNHSKAFQEVNDLLSNLKTVYNAEAAVIIPGSGTYGEAVARQLTIDEDCLIIRNGWFSYRWTQILEKGKFAKSSTVLTAEERTEDTEAPKPFAPVDIETAVAKKIKEDDKSAIVYAPHVETSSGIILSEEYIKALSEAVHSVGGLLVIDCIASGCVWLDKELGIDVLISAPQGWSSTPCAGLVLSAAAIKKVESTESNCFSLDLKQWLTIRAYENGGHAYHATPTDSLRQFRDAILEAKEIGFDILRRDAQWEELGNRVRKVLTDKGIEESVAAEEGFEAPGVVVSYTERDDDHKGSAFAEAGLQIAAGVPLKVGEPDNFKTFRLGLFGLDKLTDIDGTVEERFEKALDEVLA

CATH classification: 3.90.1150.10 (+1 more: 3.40.640.10)

InterPro domains:
  IPR000192 Aminotransferase class V domain [PF00266] (22-292)
  IPR015421 Pyridoxal phosphate-dependent transferase, major domain [G3DSA:3.40.640.10] (19-264)
  IPR015422 Pyridoxal phosphate-dependent transferase, small domain [G3DSA:3.90.1150.10] (265-378)
  IPR015424 Pyridoxal phosphate-dependent transferase [SSF53383] (11-374)
  IPR024169 Serine-pyruvate aminotransferase/2-aminoethylphosphonate-pyruvate transaminase [PIRSF000524] (23-375)

B-factor: mean 18.1, std 7.22, range [2.0, 72.25]

Secondary structure (DSSP, 8-state):
--STTS-----SS--TTS----HHHHH--HHHHHHHHHHT-S---EEES-TTT--HHHHHH-TT-EEEEEE-SHHHHHHHHHHHHH--SSEEEEEE-EESS--SS---EEPPPHHHHHHHHHHHT-SEEEEESEETTTTEE--HHHHHHHHHHHHHTT-EEEEE-TT-TT------S--SEEEB------S---EEE---HHHHHHHHT---S-STT-HHHHHH--TTTTTS---S---HHHHHHHHHHHHHHHHH-HHHHHHHHHHHHHHHHHHHHHTTPPBSBPTT-B-SSEEEEE-S-----SHHHHHTT---EE----SS---TT--EEEEE--SHHHHT-HHHHHHHHHHHHHHHH-

Radius of gyration: 21.12 Å; Cα contacts (8 Å, |Δi|>4): 740; chains: 1; bounding box: 60×49×42 Å